Protein AF-A0AA37HEP4-F1 (afdb_monomer)

Nearest PDB structures (foldseek):
  6xi6-assembly1_A-3  TM=7.546E-01  e=1.676E+00  synthetic construct
  6z6o-assembly1_D  TM=2.654E-01  e=5.078E+00  Saccharomyces cerevisiae S288C

Organism: NCBI:txid2038277

Mean predicted aligned error: 17.42 Å

Radius of gyration: 43.44 Å; Cα contacts (8 Å, |Δi|>4): 33; chains: 1; bounding box: 109×39×124 Å

Structure (mmCIF, N/CA/C/O backbone):
data_AF-A0AA37HEP4-F1
#
_entry.id   AF-A0AA37HEP4-F1
#
loop_
_atom_site.group_PDB
_atom_site.id
_atom_site.type_symbol
_atom_site.label_atom_id
_atom_site.label_alt_id
_atom_site.label_comp_id
_atom_site.label_asym_id
_atom_site.label_entity_id
_atom_site.label_seq_id
_atom_site.pdbx_PDB_ins_code
_atom_site.Cartn_x
_atom_site.Cartn_y
_atom_site.Cartn_z
_atom_site.occupancy
_atom_site.B_iso_or_equiv
_atom_site.auth_seq_id
_atom_site.auth_comp_id
_atom_site.auth_asym_id
_atom_site.auth_atom_id
_atom_site.pdbx_PDB_model_num
ATOM 1 N N . MET A 1 1 ? 83.458 32.683 -66.193 1.00 41.38 1 MET A N 1
ATOM 2 C CA . MET A 1 1 ? 83.877 31.270 -66.078 1.00 41.38 1 MET A CA 1
ATOM 3 C C . MET A 1 1 ? 82.692 30.437 -66.571 1.00 41.38 1 MET A C 1
ATOM 5 O O . MET A 1 1 ? 81.759 30.233 -65.815 1.00 41.38 1 MET A O 1
ATOM 9 N N . HIS A 1 2 ? 82.474 30.328 -67.892 1.00 36.47 2 HIS A N 1
ATOM 10 C CA . HIS A 1 2 ? 82.923 29.208 -68.753 1.00 36.47 2 HIS A CA 1
ATOM 11 C C . HIS A 1 2 ? 82.811 27.873 -67.994 1.00 36.47 2 HIS A C 1
ATOM 13 O O . HIS A 1 2 ? 83.442 27.739 -66.955 1.00 36.47 2 HIS A O 1
ATOM 19 N N . ILE A 1 3 ? 82.016 26.884 -68.419 1.00 41.41 3 ILE A N 1
ATOM 20 C CA . ILE A 1 3 ? 82.110 26.230 -69.732 1.00 41.41 3 ILE A CA 1
ATOM 21 C C . ILE A 1 3 ? 80.777 25.539 -70.098 1.00 41.41 3 ILE A C 1
ATOM 23 O O . ILE A 1 3 ? 80.332 24.632 -69.401 1.00 41.41 3 ILE A O 1
ATOM 27 N N . LEU A 1 4 ? 80.179 25.941 -71.224 1.00 38.09 4 LEU A N 1
ATOM 28 C CA . LEU A 1 4 ? 79.370 25.069 -72.079 1.00 38.09 4 LEU A CA 1
ATOM 29 C C . LEU A 1 4 ? 80.304 24.566 -73.186 1.00 38.09 4 LEU A C 1
ATOM 31 O O . LEU A 1 4 ? 80.857 25.391 -73.908 1.00 38.09 4 LEU A O 1
ATOM 35 N N . GLN A 1 5 ? 80.438 23.252 -73.346 1.00 44.09 5 GLN A N 1
ATOM 36 C CA . GLN A 1 5 ? 80.763 22.570 -74.605 1.00 44.09 5 GLN A CA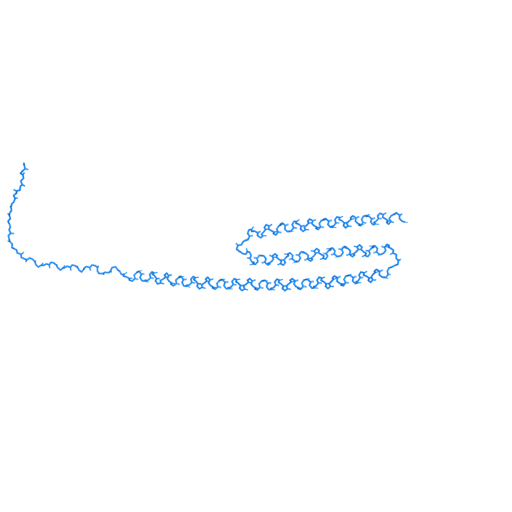 1
ATOM 37 C C . GLN A 1 5 ? 80.292 21.112 -74.482 1.00 44.09 5 GLN A C 1
ATOM 39 O O . GLN A 1 5 ? 80.389 20.550 -73.399 1.00 44.09 5 GLN A O 1
ATOM 44 N N . VAL A 1 6 ? 79.853 20.369 -75.496 1.00 40.84 6 VAL A N 1
ATOM 45 C CA . VAL A 1 6 ? 79.253 20.563 -76.829 1.00 40.84 6 VAL A CA 1
ATOM 46 C C . VAL A 1 6 ? 79.241 19.140 -77.421 1.00 40.84 6 VAL A C 1
ATOM 48 O O . VAL A 1 6 ? 80.248 18.450 -77.356 1.00 40.84 6 VAL A O 1
ATOM 51 N N . SER A 1 7 ? 78.112 18.748 -78.015 1.00 38.09 7 SER A N 1
ATOM 52 C CA . SER A 1 7 ? 77.987 17.888 -79.209 1.00 38.09 7 SER A CA 1
ATOM 53 C C . SER A 1 7 ? 78.507 16.435 -79.231 1.00 38.09 7 SER A C 1
ATOM 55 O O . SER A 1 7 ? 79.703 16.173 -79.235 1.00 38.09 7 SER A O 1
ATOM 57 N N . GLY A 1 8 ? 77.571 15.520 -79.530 1.00 37.44 8 GLY A N 1
ATOM 58 C CA . GLY A 1 8 ? 77.713 14.652 -80.707 1.00 37.44 8 GLY A CA 1
ATOM 59 C C . GLY A 1 8 ? 77.654 13.138 -80.479 1.00 37.44 8 GLY A C 1
ATOM 60 O O . GLY A 1 8 ? 78.659 12.546 -80.119 1.00 37.44 8 GLY A O 1
ATOM 61 N N . ALA A 1 9 ? 76.523 12.501 -80.818 1.00 41.34 9 ALA A N 1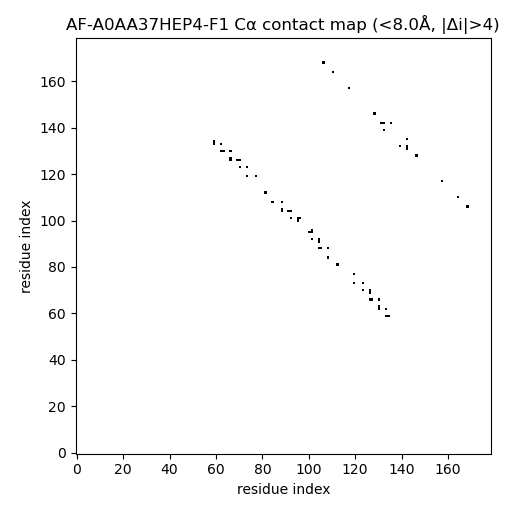
ATOM 62 C CA . ALA A 1 9 ? 76.478 11.290 -81.658 1.00 41.34 9 ALA A CA 1
ATOM 63 C C . ALA A 1 9 ? 75.025 10.859 -81.940 1.00 41.34 9 ALA A C 1
ATOM 65 O O . ALA A 1 9 ? 74.215 10.662 -81.038 1.00 41.34 9 ALA A O 1
ATOM 66 N N . ARG A 1 10 ? 74.710 10.718 -83.231 1.00 42.81 10 ARG A N 1
ATOM 67 C CA . ARG A 1 10 ? 73.485 10.128 -83.782 1.00 42.81 10 ARG A CA 1
ATOM 68 C C . ARG A 1 10 ? 73.565 8.596 -83.735 1.00 42.81 10 ARG A C 1
ATOM 70 O O . ARG A 1 10 ? 74.597 8.049 -84.096 1.00 42.81 10 ARG A O 1
ATOM 77 N N . GLY A 1 11 ? 72.423 7.954 -83.476 1.00 40.47 11 GLY A N 1
ATOM 78 C CA . GLY A 1 11 ? 71.997 6.732 -84.173 1.00 40.47 11 GLY A CA 1
ATOM 79 C C . GLY A 1 11 ? 72.322 5.379 -83.530 1.00 40.47 11 GLY A C 1
ATOM 80 O O . GLY A 1 11 ? 73.401 4.849 -83.736 1.00 40.47 11 GLY A O 1
ATOM 81 N N . ALA A 1 12 ? 71.326 4.777 -82.872 1.00 44.94 12 ALA A N 1
ATOM 82 C CA . ALA A 1 12 ? 70.926 3.371 -83.048 1.00 44.94 12 ALA A CA 1
ATOM 83 C C . ALA A 1 12 ? 69.672 3.114 -82.196 1.00 44.94 12 ALA A C 1
ATOM 85 O O . ALA A 1 12 ? 69.698 3.251 -80.975 1.00 44.94 12 ALA A O 1
ATOM 86 N N . GLY A 1 13 ? 68.551 2.794 -82.845 1.00 45.50 13 GLY A N 1
ATOM 87 C CA . GLY A 1 13 ? 67.300 2.467 -82.171 1.00 45.50 13 GLY A CA 1
ATOM 88 C C . GLY A 1 13 ? 67.424 1.174 -81.369 1.00 45.50 13 GLY A C 1
ATOM 89 O O . GLY A 1 13 ? 67.559 0.098 -81.944 1.00 45.50 13 GLY A O 1
ATOM 90 N N . ALA A 1 14 ? 67.334 1.280 -80.045 1.00 53.06 14 ALA A N 1
ATOM 91 C CA . ALA A 1 14 ? 66.962 0.155 -79.199 1.00 53.06 14 ALA A CA 1
ATOM 92 C C . ALA A 1 14 ? 65.424 0.086 -79.153 1.00 53.06 14 ALA A C 1
ATOM 94 O O . ALA A 1 14 ? 64.789 1.132 -78.973 1.00 53.06 14 ALA A O 1
ATOM 95 N N . PRO A 1 15 ? 64.797 -1.095 -79.318 1.00 54.81 15 PRO A N 1
ATOM 96 C CA . PRO A 1 15 ? 63.354 -1.209 -79.168 1.00 54.81 15 PRO A CA 1
ATOM 97 C C . PRO A 1 15 ? 62.945 -0.734 -77.762 1.00 54.81 15 PRO A C 1
ATOM 99 O O . PRO A 1 15 ? 63.667 -1.000 -76.792 1.00 54.81 15 PRO A O 1
ATOM 102 N N . PRO A 1 16 ? 61.815 -0.017 -77.623 1.00 56.19 16 PRO A N 1
ATOM 103 C CA . PRO A 1 16 ? 61.334 0.410 -76.318 1.00 56.19 16 PRO A CA 1
ATOM 104 C C . PRO A 1 16 ? 61.166 -0.824 -75.430 1.00 56.19 16 PRO A C 1
ATOM 106 O O . PRO A 1 16 ? 60.515 -1.793 -75.822 1.00 56.19 16 PRO A O 1
ATOM 109 N N . LYS A 1 17 ? 61.766 -0.794 -74.232 1.00 60.22 17 LYS A N 1
ATOM 110 C CA . LYS A 1 17 ? 61.533 -1.830 -73.219 1.00 60.22 17 LYS A CA 1
ATOM 111 C C . LYS A 1 17 ? 60.015 -1.983 -73.038 1.00 60.22 17 LYS A C 1
ATOM 113 O O . LYS A 1 17 ? 59.335 -0.950 -72.987 1.00 60.22 17 LYS A O 1
ATOM 118 N N . PRO A 1 18 ? 59.474 -3.214 -72.941 1.00 55.12 18 PRO A N 1
ATOM 119 C CA . PRO A 1 18 ? 58.063 -3.393 -72.648 1.00 55.12 18 PRO A CA 1
ATOM 120 C C . PRO A 1 18 ? 57.744 -2.573 -71.402 1.00 55.12 18 PRO A C 1
ATOM 122 O O . PRO A 1 18 ? 58.416 -2.720 -70.378 1.00 55.12 18 PRO A O 1
ATOM 125 N N . ARG A 1 19 ? 56.769 -1.660 -71.503 1.00 56.41 19 ARG A N 1
ATOM 126 C CA . ARG A 1 19 ? 56.221 -1.006 -70.315 1.00 56.41 19 ARG A CA 1
ATOM 127 C C . ARG A 1 19 ? 55.803 -2.141 -69.392 1.00 56.41 19 ARG A C 1
ATOM 129 O O . ARG A 1 19 ? 54.994 -2.975 -69.798 1.00 56.41 19 ARG A O 1
ATOM 136 N N . THR A 1 20 ? 56.365 -2.190 -68.189 1.00 59.69 20 THR A N 1
ATOM 137 C CA . THR A 1 20 ? 55.758 -2.987 -67.130 1.00 59.69 20 THR A CA 1
ATOM 138 C C . THR A 1 20 ? 54.279 -2.602 -67.094 1.00 59.69 20 THR A C 1
ATOM 140 O O . THR A 1 20 ? 53.975 -1.402 -67.180 1.00 59.69 20 THR A O 1
ATOM 143 N N . PRO A 1 21 ? 53.349 -3.573 -67.075 1.00 51.06 21 PRO A N 1
ATOM 144 C CA . PRO A 1 21 ? 51.945 -3.261 -66.911 1.00 51.06 21 PRO A CA 1
ATOM 145 C C . PRO A 1 21 ? 51.809 -2.312 -65.724 1.00 51.06 21 PRO A C 1
ATOM 147 O O . PRO A 1 21 ? 52.282 -2.596 -64.624 1.00 51.06 21 PRO A O 1
ATOM 150 N N . ARG A 1 22 ? 51.254 -1.130 -66.006 1.00 55.72 22 ARG A N 1
ATOM 151 C CA . ARG A 1 22 ? 50.745 -0.182 -65.016 1.00 55.72 22 ARG A CA 1
ATOM 152 C C . ARG A 1 22 ? 50.055 -1.017 -63.941 1.00 55.72 22 ARG A C 1
ATOM 154 O O . ARG A 1 22 ? 49.220 -1.826 -64.325 1.00 55.72 22 ARG A O 1
ATOM 161 N N . GLU A 1 23 ? 50.412 -0.864 -62.663 1.00 44.69 23 GLU A N 1
ATOM 162 C CA . GLU A 1 23 ? 49.676 -1.521 -61.576 1.00 44.69 23 GLU A CA 1
ATOM 163 C C . GLU A 1 23 ? 48.197 -1.130 -61.686 1.00 44.69 23 GLU A C 1
ATOM 165 O O . GLU A 1 23 ? 47.755 -0.047 -61.296 1.00 44.69 23 GLU A O 1
ATOM 170 N N . GLU A 1 24 ? 47.456 -2.014 -62.333 1.00 48.72 24 GLU A N 1
ATOM 171 C CA . GLU A 1 24 ? 46.038 -1.966 -62.556 1.00 48.72 24 GLU A CA 1
ATOM 172 C C . GLU A 1 24 ? 45.399 -2.457 -61.263 1.00 48.72 24 GLU A C 1
ATOM 174 O O . GLU A 1 24 ? 45.546 -3.608 -60.869 1.00 48.72 24 GLU A O 1
ATOM 179 N N . GLY A 1 25 ? 44.735 -1.534 -60.570 1.00 51.50 25 GLY A N 1
ATOM 180 C CA . GLY A 1 25 ? 43.819 -1.849 -59.485 1.00 51.50 25 GLY A CA 1
ATOM 181 C C . GLY A 1 25 ? 44.476 -2.359 -58.204 1.00 51.50 25 GLY A C 1
ATOM 182 O O . GLY A 1 25 ? 44.528 -3.558 -57.944 1.00 51.50 25 GLY A O 1
ATOM 183 N N . ARG A 1 26 ? 44.746 -1.445 -57.258 1.00 59.50 26 ARG A N 1
ATOM 184 C CA . ARG A 1 26 ? 44.529 -1.834 -55.853 1.00 59.50 26 ARG A CA 1
ATOM 185 C C . ARG A 1 26 ? 43.109 -2.410 -55.766 1.00 59.50 26 ARG A C 1
ATOM 187 O O . ARG A 1 26 ? 42.188 -1.755 -56.260 1.00 59.50 26 ARG A O 1
ATOM 194 N N . PRO A 1 27 ? 42.905 -3.598 -55.176 1.00 54.28 27 PRO A N 1
ATOM 195 C CA . PRO A 1 27 ? 41.650 -4.315 -55.320 1.00 54.28 27 PRO A CA 1
ATOM 196 C C . PRO A 1 27 ? 40.505 -3.480 -54.745 1.00 54.28 27 PRO A C 1
ATOM 198 O O . PRO A 1 27 ? 40.410 -3.283 -53.530 1.00 54.28 27 PRO A O 1
ATOM 201 N N . LEU A 1 28 ? 39.600 -3.027 -55.621 1.00 55.69 28 LEU A N 1
ATOM 202 C CA . LEU A 1 28 ? 38.313 -2.433 -55.237 1.00 55.69 28 LEU A CA 1
ATOM 203 C C . LEU A 1 28 ? 37.482 -3.401 -54.373 1.00 55.69 28 LEU A C 1
ATOM 205 O O . LEU A 1 28 ? 36.622 -2.958 -53.614 1.00 55.69 28 LEU A O 1
ATOM 209 N N . GLY A 1 29 ? 37.819 -4.698 -54.393 1.00 55.69 29 GLY A N 1
ATOM 210 C CA . GLY A 1 29 ? 37.267 -5.720 -53.508 1.00 55.69 29 GLY A CA 1
ATOM 211 C C . GLY A 1 29 ? 37.415 -5.403 -52.018 1.00 55.69 29 GLY A C 1
ATOM 212 O O . GLY A 1 29 ? 36.493 -5.681 -51.266 1.00 55.69 29 GLY A O 1
ATOM 213 N N . ARG A 1 30 ? 38.490 -4.731 -51.576 1.00 57.28 30 ARG A N 1
ATOM 214 C CA . ARG A 1 30 ? 38.682 -4.428 -50.142 1.00 57.28 30 ARG A CA 1
ATOM 215 C C . ARG A 1 30 ? 37.772 -3.298 -49.632 1.00 57.28 30 ARG A C 1
ATOM 217 O O . ARG A 1 30 ? 37.422 -3.271 -48.458 1.00 57.28 30 ARG A O 1
ATOM 224 N N . ARG A 1 31 ? 37.381 -2.362 -50.508 1.00 55.28 31 ARG A N 1
ATOM 225 C CA . ARG A 1 31 ? 36.439 -1.272 -50.183 1.00 55.28 31 ARG A CA 1
ATOM 226 C C . ARG A 1 31 ? 34.981 -1.728 -50.267 1.00 55.28 31 ARG A C 1
ATOM 228 O O . ARG A 1 31 ? 34.174 -1.307 -49.444 1.00 55.28 31 ARG A O 1
ATOM 235 N N . TYR A 1 32 ? 34.658 -2.608 -51.217 1.00 52.50 32 TYR A N 1
ATOM 236 C CA . TYR A 1 32 ? 33.315 -3.182 -51.343 1.00 52.50 32 TYR A CA 1
ATOM 237 C C . TYR A 1 32 ? 32.961 -4.110 -50.174 1.00 52.50 32 TYR A C 1
ATOM 239 O O . TYR A 1 32 ? 31.844 -4.041 -49.666 1.00 52.50 32 TYR A O 1
ATOM 247 N N . THR A 1 33 ? 33.907 -4.933 -49.706 1.00 56.28 33 THR A N 1
ATOM 248 C CA . THR A 1 33 ? 33.679 -5.819 -48.554 1.00 56.28 33 THR A CA 1
ATOM 249 C C . THR A 1 33 ? 33.561 -5.050 -47.240 1.00 56.28 33 THR A C 1
ATOM 251 O O . THR A 1 33 ? 32.697 -5.392 -46.443 1.00 56.28 33 THR A O 1
ATOM 254 N N . MET A 1 34 ? 34.340 -3.978 -47.034 1.00 57.75 34 MET A N 1
ATOM 255 C CA . MET A 1 34 ? 34.200 -3.114 -45.850 1.00 57.75 34 MET A CA 1
ATOM 256 C C . MET A 1 34 ? 32.831 -2.425 -45.790 1.00 57.75 34 MET A C 1
ATOM 258 O O . MET A 1 34 ? 32.193 -2.437 -44.743 1.00 57.75 34 MET A O 1
ATOM 262 N N . ASN A 1 35 ? 32.349 -1.845 -46.899 1.00 58.66 35 ASN A N 1
ATOM 263 C CA . ASN A 1 35 ? 31.030 -1.202 -46.908 1.00 58.66 35 ASN A CA 1
ATOM 264 C C . ASN A 1 35 ? 29.888 -2.219 -46.746 1.00 58.66 35 ASN A C 1
ATOM 266 O O . ASN A 1 35 ? 28.942 -1.929 -46.023 1.00 58.66 35 ASN A O 1
ATOM 270 N N . GLN A 1 36 ? 29.979 -3.416 -47.340 1.00 60.03 36 GLN A N 1
ATOM 271 C CA . GLN A 1 36 ? 28.981 -4.472 -47.115 1.00 60.03 36 GLN A CA 1
ATOM 272 C C . GLN A 1 36 ? 28.984 -4.999 -45.675 1.00 60.03 36 GLN A C 1
ATOM 274 O O . GLN A 1 36 ? 27.914 -5.145 -45.094 1.00 60.03 36 GLN A O 1
ATOM 279 N N . GLN A 1 37 ? 30.158 -5.223 -45.076 1.00 63.47 37 GLN A N 1
ATOM 280 C CA . GLN A 1 37 ? 30.278 -5.626 -43.669 1.00 63.47 37 GLN A CA 1
ATOM 281 C C . GLN A 1 37 ? 29.756 -4.550 -42.712 1.00 63.47 37 GLN A C 1
ATOM 283 O O . GLN A 1 37 ? 29.126 -4.873 -41.709 1.00 63.47 37 GLN A O 1
ATOM 288 N N . ASN A 1 38 ? 29.980 -3.271 -43.022 1.00 66.00 38 ASN A N 1
ATOM 289 C CA . ASN A 1 38 ? 29.442 -2.166 -42.231 1.00 66.00 38 ASN A CA 1
ATOM 290 C C . ASN A 1 38 ? 27.916 -2.054 -42.367 1.00 66.00 38 ASN A C 1
ATOM 292 O O . ASN A 1 38 ? 27.248 -1.685 -41.406 1.00 66.00 38 ASN A O 1
ATOM 296 N N . ILE A 1 39 ? 27.344 -2.361 -43.535 1.00 74.56 39 ILE A N 1
ATOM 297 C CA . ILE A 1 39 ? 25.887 -2.365 -43.742 1.00 74.56 39 ILE A CA 1
ATOM 298 C C . ILE A 1 39 ? 25.241 -3.563 -43.037 1.00 74.56 39 ILE A C 1
ATOM 300 O O . ILE A 1 39 ? 24.219 -3.384 -42.382 1.00 74.56 39 ILE A O 1
ATOM 304 N N . SER A 1 40 ? 25.833 -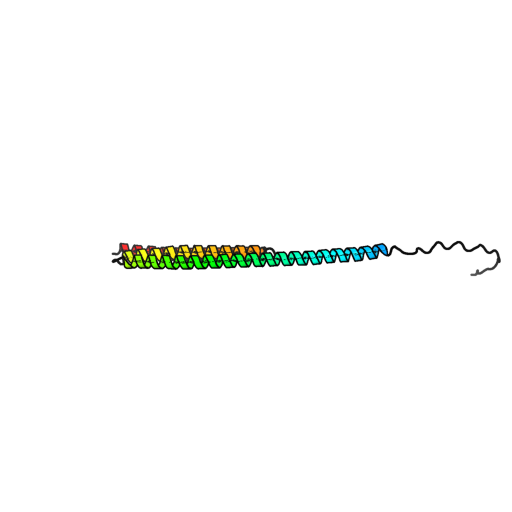4.761 -43.106 1.00 73.75 40 SER A N 1
ATOM 305 C CA . SER A 1 40 ? 25.302 -5.943 -42.415 1.00 73.75 40 SER A CA 1
ATOM 306 C C . SER A 1 40 ? 25.369 -5.792 -40.895 1.00 73.75 40 SER A C 1
ATOM 308 O O . SER A 1 40 ? 24.377 -6.049 -40.224 1.00 73.75 40 SER A O 1
ATOM 310 N N . GLN A 1 41 ? 26.479 -5.281 -40.352 1.00 76.62 41 GLN A N 1
ATOM 311 C CA . GLN A 1 41 ? 26.598 -4.998 -38.917 1.00 76.62 41 GLN A CA 1
ATOM 312 C C . GLN A 1 41 ? 25.615 -3.917 -38.456 1.00 76.62 41 GLN A C 1
ATOM 314 O O . GLN A 1 41 ? 25.027 -4.043 -37.386 1.00 76.62 41 GLN A O 1
ATOM 319 N N . GLN A 1 42 ? 25.390 -2.872 -39.259 1.00 73.62 42 GLN A N 1
ATOM 320 C CA . GLN A 1 42 ? 24.382 -1.858 -38.941 1.00 73.62 42 GLN A CA 1
ATOM 321 C C . GLN A 1 42 ? 22.954 -2.407 -39.030 1.00 73.62 42 GLN A C 1
ATOM 323 O O . GLN A 1 42 ? 22.121 -2.047 -38.203 1.00 73.62 42 GLN A O 1
ATOM 328 N N . ALA A 1 43 ? 22.663 -3.298 -39.981 1.00 78.19 43 ALA A N 1
ATOM 329 C CA . ALA A 1 43 ? 21.365 -3.959 -40.090 1.00 78.19 43 ALA A CA 1
ATOM 330 C C . ALA A 1 43 ? 21.108 -4.921 -38.918 1.00 78.19 43 ALA A C 1
ATOM 332 O O . ALA A 1 43 ? 20.016 -4.914 -38.352 1.00 78.19 43 ALA A O 1
ATOM 333 N N . GLU A 1 44 ? 22.114 -5.696 -38.507 1.00 77.25 44 GLU A N 1
ATOM 334 C CA . GLU A 1 44 ? 22.054 -6.550 -37.317 1.00 77.25 44 GLU A CA 1
ATOM 335 C C . GLU A 1 44 ? 21.904 -5.720 -36.041 1.00 77.25 44 GLU A C 1
ATOM 337 O O . GLU A 1 44 ? 21.054 -6.032 -35.212 1.00 77.25 44 GLU A O 1
ATOM 342 N N . ALA A 1 45 ? 22.658 -4.626 -35.897 1.00 70.50 45 ALA A N 1
ATOM 343 C CA . ALA A 1 45 ? 22.531 -3.712 -34.766 1.00 70.50 45 ALA A CA 1
ATOM 344 C C . ALA A 1 45 ? 21.145 -3.051 -34.716 1.00 70.50 45 ALA A C 1
ATOM 346 O O . ALA A 1 45 ? 20.542 -2.998 -33.648 1.00 70.50 45 ALA A O 1
ATOM 347 N N . ALA A 1 46 ? 20.603 -2.610 -35.855 1.00 70.69 46 ALA A N 1
ATOM 348 C CA . ALA A 1 46 ? 19.263 -2.031 -35.943 1.00 70.69 46 ALA A CA 1
ATOM 349 C C . ALA A 1 46 ? 18.164 -3.061 -35.635 1.00 70.69 46 ALA A C 1
ATOM 351 O O . ALA A 1 46 ? 17.230 -2.760 -34.892 1.00 70.69 46 ALA A O 1
ATOM 352 N N . GLN A 1 47 ? 18.282 -4.291 -36.147 1.00 73.19 47 GLN A N 1
ATOM 353 C CA . GLN A 1 47 ? 17.356 -5.373 -35.807 1.00 73.19 47 GLN A CA 1
ATOM 354 C C . GLN A 1 47 ? 17.431 -5.747 -34.330 1.00 73.19 47 GLN A C 1
ATOM 356 O O . GLN A 1 47 ? 16.395 -5.953 -33.702 1.00 73.19 47 GLN A O 1
ATOM 361 N N . LYS A 1 48 ? 18.640 -5.846 -33.774 1.00 71.75 48 LYS A N 1
ATOM 362 C CA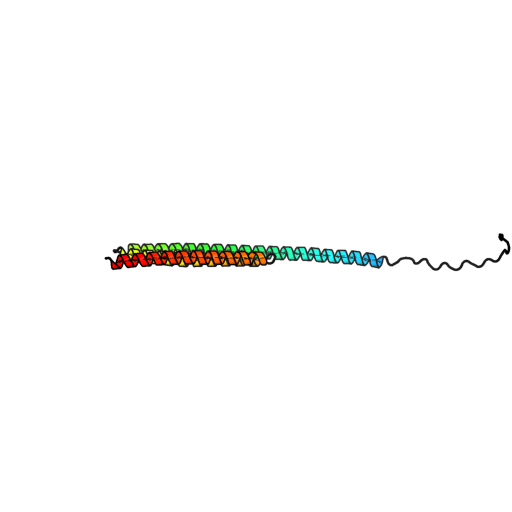 . LYS A 1 48 ? 18.851 -6.197 -32.372 1.00 71.75 48 LYS A CA 1
ATOM 363 C C . LYS A 1 48 ? 18.311 -5.104 -31.455 1.00 71.75 48 LYS A C 1
ATOM 365 O O . LYS A 1 48 ? 17.544 -5.410 -30.559 1.00 71.75 48 LYS A O 1
ATOM 370 N N . PHE A 1 49 ? 18.577 -3.837 -31.766 1.00 69.44 49 PHE A N 1
ATOM 371 C CA . PHE A 1 49 ? 18.009 -2.694 -31.052 1.00 69.44 49 PHE A CA 1
ATOM 372 C C . PHE A 1 49 ? 16.474 -2.659 -31.130 1.00 69.44 49 PHE A C 1
ATOM 374 O O . PHE A 1 49 ? 15.807 -2.415 -30.127 1.00 69.44 49 PHE A O 1
ATOM 381 N N . GLY A 1 50 ? 15.898 -2.956 -32.300 1.00 73.94 50 GLY A N 1
ATOM 382 C CA . GLY A 1 50 ? 14.448 -3.054 -32.472 1.00 73.94 50 GLY A CA 1
ATOM 383 C C . GLY A 1 50 ? 13.817 -4.195 -31.667 1.00 73.94 50 GLY A C 1
ATOM 384 O O . GLY A 1 50 ? 12.774 -4.001 -31.046 1.00 73.94 50 GLY A O 1
ATOM 385 N N . LYS A 1 51 ? 14.457 -5.372 -31.635 1.00 75.50 51 LYS A N 1
ATOM 386 C CA . LYS A 1 51 ? 14.005 -6.519 -30.831 1.00 75.50 51 LYS A CA 1
ATOM 387 C C . LYS A 1 51 ? 14.151 -6.261 -29.336 1.00 75.50 51 LYS A C 1
ATOM 389 O O . LYS A 1 51 ? 13.176 -6.415 -28.611 1.00 75.50 51 LYS A O 1
ATOM 394 N N . ASP A 1 52 ? 15.316 -5.798 -28.897 1.00 76.00 52 ASP A N 1
ATOM 395 C CA . ASP A 1 52 ? 15.598 -5.505 -27.490 1.00 76.00 52 ASP A CA 1
ATOM 396 C C . ASP A 1 52 ? 14.653 -4.410 -26.956 1.00 76.00 52 ASP A C 1
ATOM 398 O O . ASP A 1 52 ? 14.168 -4.498 -25.828 1.00 76.00 52 ASP A O 1
ATOM 402 N N . GLY A 1 53 ? 14.322 -3.406 -27.780 1.00 73.56 53 GLY A N 1
ATOM 403 C CA . GLY A 1 53 ? 13.339 -2.371 -27.449 1.00 73.56 53 GLY A CA 1
ATOM 404 C C . GLY A 1 53 ? 11.906 -2.903 -27.332 1.00 73.56 53 GLY A C 1
ATOM 405 O O . GLY A 1 53 ? 11.193 -2.547 -26.392 1.00 73.56 53 GLY A O 1
ATOM 406 N N . MET A 1 54 ? 11.491 -3.787 -28.245 1.00 76.19 54 MET A N 1
ATOM 407 C CA . MET A 1 54 ? 10.181 -4.445 -28.186 1.00 76.19 54 MET A CA 1
ATOM 408 C C . MET A 1 54 ? 10.067 -5.351 -26.951 1.00 76.19 54 MET A C 1
ATOM 410 O O . MET A 1 54 ? 9.078 -5.281 -26.224 1.00 76.19 54 MET A O 1
ATOM 414 N N . ASP A 1 55 ? 11.098 -6.147 -26.666 1.00 77.69 55 ASP A N 1
ATOM 415 C CA . ASP A 1 55 ? 11.152 -7.018 -25.490 1.00 77.69 55 ASP A CA 1
ATOM 416 C C . ASP A 1 55 ? 11.132 -6.207 -24.187 1.00 77.69 55 ASP A C 1
ATOM 418 O O . ASP A 1 55 ? 10.440 -6.575 -23.233 1.00 77.69 55 ASP A O 1
ATOM 422 N N . ALA A 1 56 ? 11.839 -5.073 -24.139 1.00 75.38 56 ALA A N 1
ATOM 423 C CA . ALA A 1 56 ? 11.794 -4.154 -23.006 1.00 75.38 56 ALA A CA 1
ATOM 424 C C . ALA A 1 56 ? 10.384 -3.579 -22.796 1.00 75.38 56 ALA A C 1
ATOM 426 O O . ALA A 1 56 ? 9.883 -3.592 -21.671 1.00 75.38 56 ALA A O 1
ATOM 427 N N . MET A 1 57 ? 9.711 -3.148 -23.867 1.00 73.00 57 MET A N 1
ATOM 428 C CA . MET A 1 57 ? 8.343 -2.625 -23.805 1.00 73.00 57 MET A CA 1
ATOM 429 C C . MET A 1 57 ? 7.340 -3.687 -23.337 1.00 73.00 57 MET A C 1
ATOM 431 O O . MET A 1 57 ? 6.534 -3.418 -22.445 1.00 73.00 57 MET A O 1
ATOM 435 N N . LEU A 1 58 ? 7.405 -4.900 -23.893 1.00 81.19 58 LEU A N 1
ATOM 436 C CA . LEU A 1 58 ? 6.537 -6.014 -23.503 1.00 81.19 58 LEU A CA 1
ATOM 437 C C . LEU A 1 58 ? 6.734 -6.393 -22.033 1.00 81.19 58 LEU A C 1
ATOM 439 O O . LEU A 1 58 ? 5.758 -6.638 -21.322 1.00 81.19 58 LEU A O 1
ATOM 443 N N . ARG A 1 59 ? 7.983 -6.381 -21.551 1.00 78.88 59 ARG A N 1
ATOM 444 C CA . ARG A 1 59 ? 8.294 -6.574 -20.130 1.00 78.88 59 ARG A CA 1
ATOM 445 C C . ARG A 1 59 ? 7.677 -5.471 -19.278 1.00 78.88 59 ARG A C 1
ATOM 447 O O . ARG A 1 59 ? 6.921 -5.796 -18.372 1.00 78.88 59 ARG A O 1
ATOM 454 N N . SER A 1 60 ? 7.922 -4.197 -19.592 1.00 71.62 60 SER A N 1
ATOM 455 C CA . SER A 1 60 ? 7.358 -3.064 -18.843 1.00 71.62 60 SER A CA 1
ATOM 456 C C . SER A 1 60 ? 5.829 -3.088 -18.795 1.00 71.62 60 SER A C 1
ATOM 458 O O . SER A 1 60 ? 5.248 -2.837 -17.740 1.00 71.62 60 SER A O 1
ATOM 460 N N . PHE A 1 61 ? 5.174 -3.432 -19.906 1.00 74.94 61 PHE A N 1
ATOM 461 C CA . PHE A 1 61 ? 3.722 -3.585 -19.959 1.00 74.94 61 PHE A CA 1
ATOM 462 C C . PHE A 1 61 ? 3.237 -4.743 -19.079 1.00 74.94 61 PHE A C 1
ATOM 464 O O . PHE A 1 61 ? 2.303 -4.576 -18.295 1.00 74.94 61 PHE A O 1
ATOM 471 N N . GLY A 1 62 ? 3.899 -5.902 -19.157 1.00 79.81 62 GLY A N 1
ATOM 472 C CA . GLY A 1 62 ? 3.587 -7.057 -18.318 1.00 79.81 62 GLY A CA 1
ATOM 473 C C . GLY A 1 62 ? 3.744 -6.765 -16.823 1.00 79.81 62 GLY A C 1
ATOM 474 O O . GLY A 1 62 ? 2.883 -7.144 -16.031 1.00 79.81 62 GLY A O 1
ATOM 475 N N . THR A 1 63 ? 4.803 -6.055 -16.432 1.00 78.75 63 THR A N 1
ATOM 476 C CA . THR A 1 63 ? 5.036 -5.621 -15.048 1.00 78.75 63 THR A CA 1
ATOM 477 C C . THR A 1 63 ? 3.953 -4.664 -14.569 1.00 78.75 63 THR A C 1
ATOM 479 O O . THR A 1 63 ? 3.378 -4.876 -13.502 1.00 78.75 63 THR A O 1
ATOM 482 N N . LEU A 1 64 ? 3.646 -3.631 -15.359 1.00 76.25 64 LEU A N 1
ATOM 483 C CA . LEU A 1 64 ? 2.626 -2.647 -15.010 1.00 76.25 64 LEU A CA 1
ATOM 484 C C . LEU A 1 64 ? 1.256 -3.313 -14.850 1.00 76.25 64 LEU A C 1
ATOM 486 O O . LEU A 1 64 ? 0.583 -3.087 -13.850 1.00 76.25 64 LEU A O 1
ATOM 490 N N . SER A 1 65 ? 0.880 -4.187 -15.787 1.00 76.38 65 SER A N 1
ATOM 491 C CA . SER A 1 65 ? -0.386 -4.921 -15.740 1.00 76.38 65 SER A CA 1
ATOM 492 C C . SER A 1 65 ? -0.515 -5.762 -14.463 1.00 76.38 65 SER A C 1
ATOM 494 O O . SER A 1 65 ? -1.525 -5.665 -13.764 1.00 76.38 65 SER A O 1
ATOM 496 N N . LYS A 1 66 ? 0.534 -6.509 -14.093 1.00 83.69 66 LYS A N 1
ATOM 497 C CA . LYS A 1 66 ? 0.563 -7.298 -12.850 1.00 83.69 66 LYS A CA 1
ATOM 498 C C . LYS A 1 66 ? 0.494 -6.425 -11.599 1.00 83.69 66 LYS A C 1
ATOM 500 O O . LYS A 1 66 ? -0.243 -6.756 -10.674 1.00 83.69 66 LYS A O 1
ATOM 505 N N . ALA A 1 67 ? 1.228 -5.312 -11.567 1.00 79.62 67 ALA A N 1
ATOM 506 C CA . ALA A 1 67 ? 1.193 -4.377 -10.445 1.00 79.62 67 ALA A CA 1
ATOM 507 C C . ALA A 1 67 ? -0.210 -3.779 -10.265 1.00 79.62 67 ALA A C 1
ATOM 509 O O . ALA A 1 67 ? -0.720 -3.740 -9.149 1.00 79.62 67 ALA A O 1
ATOM 510 N N . SER A 1 68 ? -0.878 -3.391 -11.356 1.00 73.56 68 SER A N 1
ATOM 511 C CA . SER A 1 68 ? -2.259 -2.901 -11.315 1.00 73.56 68 SER A CA 1
ATOM 512 C C . SER A 1 68 ? -3.241 -3.958 -10.805 1.00 73.56 68 SER A C 1
ATOM 514 O O . SER A 1 68 ? -4.104 -3.636 -9.993 1.00 73.56 68 SER A O 1
ATOM 516 N N . GLN A 1 69 ? -3.097 -5.219 -11.227 1.00 84.00 69 GLN A N 1
ATOM 517 C CA . GLN A 1 69 ? -3.917 -6.321 -10.712 1.00 84.00 69 GLN A CA 1
ATOM 518 C C . GLN A 1 69 ? -3.693 -6.540 -9.212 1.00 84.00 69 GLN A C 1
ATOM 520 O O . GLN A 1 69 ? -4.661 -6.650 -8.465 1.00 84.00 69 GLN A O 1
ATOM 525 N N . ALA A 1 70 ? -2.437 -6.555 -8.762 1.00 87.12 70 ALA A N 1
ATOM 526 C CA . ALA A 1 70 ? -2.104 -6.727 -7.352 1.00 87.12 70 ALA A CA 1
ATOM 527 C C . ALA A 1 70 ? -2.651 -5.581 -6.485 1.00 87.12 70 ALA A C 1
ATOM 529 O O . ALA A 1 70 ? -3.246 -5.841 -5.445 1.00 87.12 70 ALA A O 1
ATOM 530 N N . ILE A 1 71 ? -2.529 -4.329 -6.943 1.00 80.00 71 ILE A N 1
ATOM 531 C CA . ILE A 1 71 ? -3.110 -3.160 -6.267 1.00 80.00 71 ILE A CA 1
ATOM 532 C C . ILE A 1 71 ? -4.635 -3.280 -6.180 1.00 80.00 71 ILE A C 1
ATOM 534 O O . ILE A 1 71 ? -5.210 -3.015 -5.127 1.00 80.00 71 ILE A O 1
ATOM 538 N N . ALA A 1 72 ? -5.301 -3.682 -7.266 1.00 75.88 72 ALA A N 1
ATOM 539 C CA . ALA A 1 72 ? -6.754 -3.824 -7.285 1.00 75.88 72 ALA A CA 1
ATOM 540 C C . ALA A 1 72 ? -7.244 -4.908 -6.311 1.00 75.88 72 ALA A C 1
ATOM 542 O O . ALA A 1 72 ? -8.226 -4.691 -5.598 1.00 75.88 72 ALA A O 1
ATOM 543 N N . VAL A 1 73 ? -6.549 -6.050 -6.254 1.00 88.56 73 VAL A N 1
ATOM 544 C CA . VAL A 1 73 ? -6.829 -7.120 -5.286 1.00 88.56 73 VAL A CA 1
ATOM 545 C C . VAL A 1 73 ? -6.630 -6.608 -3.863 1.00 88.56 73 VAL A C 1
ATOM 547 O O . VAL A 1 73 ? -7.548 -6.712 -3.056 1.00 88.56 73 VAL A O 1
ATOM 550 N N . GLU A 1 74 ? -5.493 -5.973 -3.577 1.00 87.00 74 GLU A N 1
ATOM 551 C CA . GLU A 1 74 ? -5.178 -5.484 -2.233 1.00 87.00 74 GLU A CA 1
ATOM 552 C C . GLU A 1 74 ? -6.168 -4.420 -1.748 1.00 87.00 74 GLU A C 1
ATOM 554 O O . GLU A 1 74 ? -6.619 -4.448 -0.606 1.00 87.00 74 GLU A O 1
ATOM 559 N N . ALA A 1 75 ? -6.546 -3.481 -2.619 1.00 75.75 75 ALA A N 1
ATOM 560 C CA . ALA A 1 75 ? -7.537 -2.461 -2.296 1.00 75.75 75 ALA A CA 1
ATOM 561 C C . ALA A 1 75 ? -8.920 -3.075 -2.026 1.00 75.75 75 ALA A C 1
ATOM 563 O O . ALA A 1 75 ? -9.615 -2.657 -1.099 1.00 75.75 75 ALA A O 1
ATOM 564 N N . THR A 1 76 ? -9.309 -4.082 -2.813 1.00 82.12 76 THR A N 1
ATOM 565 C CA . THR A 1 76 ? -10.588 -4.784 -2.642 1.00 82.12 76 THR A CA 1
ATOM 566 C C . THR A 1 76 ? -10.617 -5.580 -1.339 1.00 82.12 76 THR A C 1
ATOM 568 O O . THR A 1 76 ? -11.606 -5.519 -0.608 1.00 82.12 76 THR A O 1
ATOM 571 N N . ASP A 1 77 ? -9.543 -6.299 -1.020 1.00 88.75 77 ASP A N 1
ATOM 572 C CA . ASP A 1 77 ? -9.443 -7.077 0.215 1.00 88.75 77 ASP A CA 1
ATOM 573 C C . ASP A 1 77 ? -9.408 -6.168 1.446 1.00 88.75 77 ASP A C 1
ATOM 575 O O . ASP A 1 77 ? -10.147 -6.411 2.403 1.00 88.75 77 ASP A O 1
ATOM 579 N N . PHE A 1 78 ? -8.661 -5.061 1.400 1.00 84.31 78 PHE A N 1
ATOM 580 C CA . PHE A 1 78 ? -8.677 -4.063 2.468 1.00 84.31 78 PHE A CA 1
ATOM 581 C C . PHE A 1 78 ? -10.079 -3.487 2.696 1.00 84.31 78 PHE A C 1
ATOM 583 O O . PHE A 1 78 ? -10.507 -3.348 3.845 1.00 84.31 78 PHE A O 1
ATOM 590 N N . ALA A 1 79 ? -10.818 -3.176 1.625 1.00 80.75 79 ALA A N 1
ATOM 591 C CA . ALA A 1 79 ? -12.186 -2.672 1.723 1.00 80.75 79 ALA A CA 1
ATOM 592 C C . ALA A 1 79 ? -13.131 -3.696 2.372 1.00 80.75 79 ALA A C 1
ATOM 594 O O . ALA A 1 79 ? -13.849 -3.344 3.310 1.00 80.75 79 ALA A O 1
ATOM 595 N N . LYS A 1 80 ? -13.087 -4.964 1.937 1.00 89.06 80 LYS A N 1
ATOM 596 C CA . LYS A 1 80 ? -13.887 -6.054 2.527 1.00 89.06 80 LYS A CA 1
ATOM 597 C C . LYS A 1 80 ? -13.605 -6.217 4.013 1.00 89.06 80 LYS A C 1
ATOM 599 O O . LYS A 1 80 ? -14.518 -6.133 4.827 1.00 89.06 80 LYS A O 1
ATOM 604 N N . GLN A 1 81 ? -12.334 -6.352 4.375 1.00 89.19 81 GLN A N 1
ATOM 605 C CA . GLN A 1 81 ? -11.940 -6.509 5.769 1.00 89.19 81 GLN A CA 1
ATOM 606 C C . GLN A 1 81 ? -12.320 -5.279 6.610 1.00 89.19 81 GLN A C 1
ATOM 608 O O . GLN A 1 81 ? -12.598 -5.387 7.802 1.00 89.19 81 GLN A O 1
ATOM 613 N N . SER A 1 82 ? -12.286 -4.069 6.036 1.00 83.12 82 SER A N 1
ATOM 614 C CA . SER A 1 82 ? -12.660 -2.839 6.754 1.00 83.12 82 SER A CA 1
ATOM 615 C C . SER A 1 82 ? -14.151 -2.819 7.052 1.00 83.12 82 SER A C 1
ATOM 617 O O . SER A 1 82 ? -14.543 -2.478 8.165 1.00 83.12 82 SER A O 1
ATOM 619 N N . PHE A 1 83 ? -14.962 -3.264 6.092 1.00 85.31 83 PHE A N 1
ATOM 620 C CA . PHE A 1 83 ? -16.391 -3.448 6.287 1.00 85.31 83 PHE A CA 1
ATOM 621 C C . PHE A 1 83 ? -16.680 -4.489 7.376 1.00 85.31 83 PHE A C 1
ATOM 623 O O . PHE A 1 83 ? -17.351 -4.160 8.348 1.00 85.31 83 PHE A O 1
ATOM 630 N N . GLU A 1 84 ? -16.102 -5.690 7.273 1.00 90.44 84 GLU A N 1
ATOM 631 C CA . GLU A 1 84 ? -16.281 -6.779 8.250 1.00 90.44 84 GLU A CA 1
ATOM 632 C C . GLU A 1 84 ? -15.871 -6.366 9.672 1.00 90.44 84 GLU A C 1
ATOM 634 O O . GLU A 1 84 ? -16.551 -6.672 10.652 1.00 90.44 84 GLU A O 1
ATOM 639 N N . HIS A 1 85 ? -14.766 -5.632 9.801 1.00 89.19 85 HIS A N 1
ATOM 640 C CA . HIS A 1 85 ? -14.297 -5.147 11.095 1.00 89.19 85 HIS A CA 1
ATOM 641 C C . HIS A 1 85 ? -15.207 -4.062 11.678 1.00 89.19 85 HIS A C 1
ATOM 643 O O . HIS A 1 85 ? -15.486 -4.072 12.880 1.00 89.19 85 HIS A O 1
ATOM 649 N N . GLY A 1 86 ? -15.705 -3.154 10.835 1.00 85.50 86 GLY A N 1
ATOM 650 C CA . GLY A 1 86 ? -16.673 -2.136 11.232 1.00 85.50 86 GLY A CA 1
ATOM 651 C C . GLY A 1 86 ? -17.982 -2.761 11.709 1.00 85.50 86 GLY A C 1
ATOM 652 O O . GLY A 1 86 ? -18.454 -2.435 12.797 1.00 85.50 86 GLY A O 1
ATOM 653 N N . THR A 1 87 ? -18.532 -3.715 10.953 1.00 91.12 87 THR A N 1
ATOM 654 C CA . THR A 1 87 ? -19.764 -4.420 11.334 1.00 91.12 87 THR A CA 1
ATOM 655 C C . THR A 1 87 ? -19.582 -5.210 12.625 1.00 91.12 87 THR A C 1
ATOM 657 O O . THR A 1 87 ? -20.396 -5.066 13.532 1.00 91.12 87 THR A O 1
ATOM 660 N N . ALA A 1 88 ? -18.477 -5.947 12.776 1.00 93.44 88 ALA A N 1
ATOM 661 C CA . ALA A 1 88 ? -18.191 -6.689 14.005 1.00 93.44 88 ALA A CA 1
ATOM 662 C C . ALA A 1 88 ? -18.051 -5.765 15.228 1.00 93.44 88 ALA A C 1
ATOM 664 O O . ALA A 1 88 ? -18.450 -6.116 16.337 1.00 93.44 88 ALA A O 1
ATOM 665 N N . THR A 1 89 ? -17.491 -4.568 15.045 1.00 92.00 89 THR A N 1
ATOM 666 C CA . THR A 1 89 ? -17.374 -3.568 16.117 1.00 92.00 89 THR A CA 1
ATOM 667 C C . THR A 1 89 ? -18.736 -3.003 16.502 1.00 92.00 89 THR A C 1
ATOM 669 O O . THR A 1 89 ? -19.033 -2.886 17.690 1.00 92.00 89 THR A O 1
ATOM 672 N N . LEU A 1 90 ? -19.588 -2.703 15.519 1.00 90.12 90 LEU A N 1
ATOM 673 C CA . LEU A 1 90 ? -20.955 -2.242 15.766 1.00 90.12 90 LEU A CA 1
ATOM 674 C C . LEU A 1 90 ? -21.791 -3.294 16.500 1.00 90.12 90 LEU A C 1
ATOM 676 O O . LEU A 1 90 ? -22.491 -2.950 17.448 1.00 90.12 90 LEU A O 1
ATOM 680 N N . GLU A 1 91 ? -21.686 -4.568 16.119 1.00 92.75 91 GLU A N 1
ATOM 681 C CA . GLU A 1 91 ? -22.360 -5.673 16.811 1.00 92.75 91 GLU A CA 1
ATOM 682 C C . GLU A 1 91 ? -21.920 -5.776 18.275 1.00 92.75 91 GLU A C 1
ATOM 684 O O . GLU A 1 91 ? -22.757 -5.885 19.174 1.00 92.75 91 GLU A O 1
ATOM 689 N N . LYS A 1 92 ? -20.611 -5.669 18.536 1.00 91.44 92 LYS A N 1
ATOM 690 C CA . LYS A 1 92 ? -20.072 -5.651 19.903 1.00 91.44 92 LYS A CA 1
ATOM 691 C C . LYS A 1 92 ? -20.585 -4.448 20.697 1.00 91.44 92 LYS A C 1
ATOM 693 O O . LYS A 1 92 ? -21.006 -4.621 21.837 1.00 91.44 92 LYS A O 1
ATOM 698 N N . LEU A 1 93 ? -20.590 -3.252 20.103 1.00 89.12 93 LEU A N 1
ATOM 699 C CA . LEU A 1 93 ? -21.093 -2.033 20.747 1.00 89.12 93 LEU A CA 1
ATOM 700 C C . LEU A 1 93 ? -22.592 -2.114 21.058 1.00 89.12 93 LEU A C 1
ATOM 702 O O . LEU A 1 93 ? -23.017 -1.686 22.126 1.00 89.12 93 LEU A O 1
ATOM 706 N N . ALA A 1 94 ? -23.392 -2.699 20.167 1.00 90.75 94 ALA A N 1
ATOM 707 C CA . ALA A 1 94 ? -24.823 -2.893 20.393 1.00 90.75 94 ALA A CA 1
ATOM 708 C C . ALA A 1 94 ? -25.121 -3.880 21.539 1.00 90.75 94 ALA A C 1
ATOM 710 O O . ALA A 1 94 ? -26.184 -3.810 22.156 1.00 90.75 94 ALA A O 1
ATOM 711 N N . GLY A 1 95 ? -24.192 -4.797 21.831 1.00 90.56 95 GLY A N 1
ATOM 712 C CA . GLY A 1 95 ? -24.327 -5.798 22.890 1.00 90.56 95 GLY A CA 1
ATOM 713 C C . GLY A 1 95 ? -23.937 -5.322 24.293 1.00 90.56 95 GLY A C 1
ATOM 714 O O . GLY A 1 95 ? -24.267 -5.999 25.269 1.00 90.56 95 GLY A O 1
ATOM 715 N N . VAL A 1 96 ? -23.249 -4.183 24.431 1.00 92.50 96 VAL A N 1
ATOM 716 C CA . VAL A 1 96 ? -22.758 -3.698 25.732 1.00 92.50 96 VAL A CA 1
ATOM 717 C C . VAL A 1 96 ? -23.693 -2.663 26.354 1.00 92.50 96 VAL A C 1
ATOM 719 O O . VAL A 1 96 ? -24.307 -1.850 25.673 1.00 92.50 96 VAL A O 1
ATOM 722 N N . ARG A 1 97 ? -23.812 -2.700 27.687 1.00 89.38 97 ARG A N 1
ATOM 723 C CA . ARG A 1 97 ? -24.686 -1.801 28.468 1.00 89.38 97 ARG A CA 1
ATOM 724 C C . ARG A 1 97 ? -23.931 -0.811 29.354 1.00 89.38 97 ARG A C 1
ATOM 726 O O . ARG A 1 97 ? -24.568 0.012 30.003 1.00 89.38 97 ARG A O 1
ATOM 733 N N . SER A 1 98 ? -22.603 -0.898 29.403 1.00 89.12 98 SER A N 1
ATOM 734 C CA . SER A 1 98 ? -21.750 -0.008 30.191 1.00 89.12 98 SER A CA 1
ATOM 735 C C . SER A 1 98 ? -20.792 0.773 29.299 1.00 89.12 98 SER A C 1
ATOM 737 O O . SER A 1 98 ? -20.325 0.271 28.273 1.00 89.12 98 SER A O 1
ATOM 739 N N . LEU A 1 99 ? -20.490 2.004 29.715 1.00 83.38 99 LEU A N 1
ATOM 740 C CA . LEU A 1 99 ? -19.557 2.881 29.009 1.00 83.38 99 LEU A CA 1
ATOM 741 C C . LEU A 1 99 ? -18.129 2.320 29.017 1.00 83.38 99 LEU A C 1
ATOM 743 O O . LEU A 1 99 ? -17.465 2.390 27.990 1.00 83.38 99 LEU A O 1
ATOM 747 N N . ASP A 1 100 ? -17.693 1.674 30.102 1.00 84.31 100 ASP A N 1
ATOM 748 C CA . ASP A 1 100 ? -16.351 1.076 30.189 1.00 84.31 100 ASP A CA 1
ATOM 749 C C . ASP A 1 100 ? -16.122 0.003 29.120 1.00 84.31 100 ASP A C 1
ATOM 751 O O . ASP A 1 100 ? -15.089 -0.026 28.455 1.00 84.31 100 ASP A O 1
ATOM 755 N N . LYS A 1 101 ? -17.130 -0.848 28.884 1.00 86.50 101 LYS A N 1
ATOM 756 C CA . LYS A 1 101 ? -17.066 -1.887 27.850 1.00 86.50 101 LYS A CA 1
A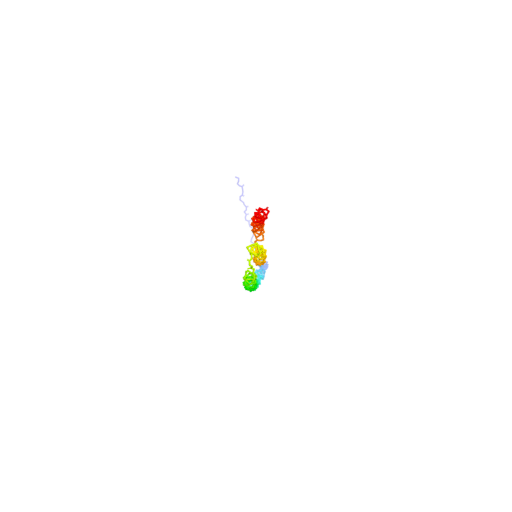TOM 757 C C . LYS A 1 101 ? -17.130 -1.296 26.444 1.00 86.50 101 LYS A C 1
ATOM 759 O O . LYS A 1 101 ? -16.488 -1.815 25.535 1.00 86.50 101 LYS A O 1
ATOM 764 N N . ALA A 1 102 ? -17.878 -0.208 26.257 1.00 82.00 102 ALA A N 1
ATOM 765 C CA . ALA A 1 102 ? -17.913 0.507 24.986 1.00 82.00 102 ALA A CA 1
ATOM 766 C C . ALA A 1 102 ? -16.561 1.166 24.660 1.00 82.00 102 ALA A C 1
ATOM 768 O O . ALA A 1 102 ? -16.120 1.104 23.512 1.00 82.00 102 ALA A O 1
ATOM 769 N N . LEU A 1 103 ? -15.883 1.737 25.662 1.00 86.00 103 LEU A N 1
ATOM 770 C CA . LEU A 1 103 ? -14.542 2.308 25.521 1.00 86.00 103 LEU A CA 1
ATOM 771 C C . LEU A 1 103 ? -13.499 1.237 25.194 1.00 86.00 103 LEU A C 1
ATOM 773 O O . LEU A 1 103 ? -12.740 1.427 24.250 1.00 86.00 103 LEU A O 1
ATOM 777 N N . GLU A 1 104 ? -13.506 0.089 25.880 1.00 85.69 104 GLU A N 1
ATOM 778 C CA . GLU A 1 104 ? -12.638 -1.048 25.524 1.00 85.69 104 GLU A CA 1
ATOM 779 C C . GLU A 1 104 ? -12.809 -1.454 24.050 1.00 85.69 104 GLU A C 1
ATOM 781 O O . GLU A 1 104 ? -11.825 -1.596 23.324 1.00 85.69 104 GLU A O 1
ATOM 786 N N . ILE A 1 105 ? -14.055 -1.593 23.578 1.00 89.44 105 ILE A N 1
ATOM 787 C CA . ILE A 1 105 ? -14.346 -1.957 22.182 1.00 89.44 105 ILE A CA 1
ATOM 788 C C . ILE A 1 105 ? -13.852 -0.879 21.208 1.00 89.44 105 ILE A C 1
ATOM 790 O O . ILE A 1 105 ? -13.314 -1.205 20.148 1.00 89.44 105 ILE A O 1
ATOM 794 N N . GLN A 1 106 ? -14.028 0.399 21.544 1.00 79.50 106 GLN A N 1
ATOM 795 C CA . GLN A 1 106 ? -13.591 1.506 20.697 1.00 79.50 106 GLN A CA 1
ATOM 796 C C . GLN A 1 106 ? -12.059 1.610 20.632 1.00 79.50 106 GLN A C 1
ATOM 798 O O . GLN A 1 106 ? -11.516 1.807 19.544 1.00 79.50 106 GLN A O 1
ATOM 803 N N . THR A 1 107 ? -11.357 1.414 21.750 1.00 85.94 107 THR A N 1
ATOM 804 C CA . THR A 1 107 ? -9.887 1.370 21.804 1.00 85.94 107 THR A CA 1
ATOM 805 C C . THR A 1 107 ? -9.340 0.202 20.982 1.00 85.94 107 THR A C 1
ATOM 807 O O . THR A 1 107 ? -8.441 0.393 20.161 1.00 85.94 107 THR A O 1
ATOM 810 N N . GLU A 1 108 ? -9.937 -0.986 21.112 1.00 87.88 108 GLU A N 1
ATOM 811 C CA . GLU A 1 108 ? -9.576 -2.166 20.317 1.00 87.88 108 GLU A CA 1
ATOM 812 C C . GLU A 1 108 ? -9.796 -1.934 18.812 1.00 87.88 108 GLU A C 1
ATOM 814 O O . GLU A 1 108 ? -8.949 -2.296 17.988 1.00 87.88 108 GLU A O 1
ATOM 819 N N . TYR A 1 109 ? -10.900 -1.276 18.441 1.00 85.56 109 TYR A N 1
ATOM 820 C CA . TYR A 1 109 ? -11.174 -0.884 17.058 1.00 85.56 109 TYR A CA 1
ATOM 821 C C . TYR A 1 109 ? -10.112 0.075 16.515 1.00 85.56 109 TYR A C 1
ATOM 823 O O . TYR A 1 109 ? -9.618 -0.128 15.403 1.00 85.56 109 TYR A O 1
ATOM 831 N N . MET A 1 110 ? -9.720 1.099 17.283 1.00 84.44 110 MET A N 1
ATOM 832 C CA . MET A 1 110 ? -8.677 2.039 16.857 1.00 84.44 110 MET A CA 1
ATOM 833 C C . MET A 1 110 ? -7.331 1.337 16.667 1.00 84.44 110 MET A C 1
ATOM 835 O O . MET A 1 110 ? -6.680 1.532 15.639 1.00 84.44 110 MET A O 1
ATOM 839 N N . LYS A 1 111 ? -6.939 0.483 17.617 1.00 88.38 111 LYS A N 1
ATOM 840 C CA . LYS A 1 111 ? -5.688 -0.278 17.562 1.00 88.38 111 LYS A CA 1
ATOM 841 C C . LYS A 1 111 ? -5.645 -1.216 16.358 1.00 88.38 111 LYS A C 1
ATOM 843 O O . LYS A 1 111 ? -4.710 -1.153 15.562 1.00 88.38 111 LYS A O 1
ATOM 848 N N . THR A 1 112 ? -6.693 -2.015 16.172 1.00 87.69 112 THR A N 1
ATOM 849 C CA . THR A 1 112 ? -6.788 -2.960 15.052 1.00 87.69 112 THR A CA 1
ATOM 850 C C . THR A 1 112 ? -6.838 -2.230 13.707 1.00 87.69 112 THR A C 1
ATOM 852 O O . THR A 1 112 ? -6.150 -2.613 12.759 1.00 87.69 112 THR A O 1
ATOM 855 N N . SER A 1 113 ? -7.612 -1.145 13.606 1.00 82.69 113 SER A N 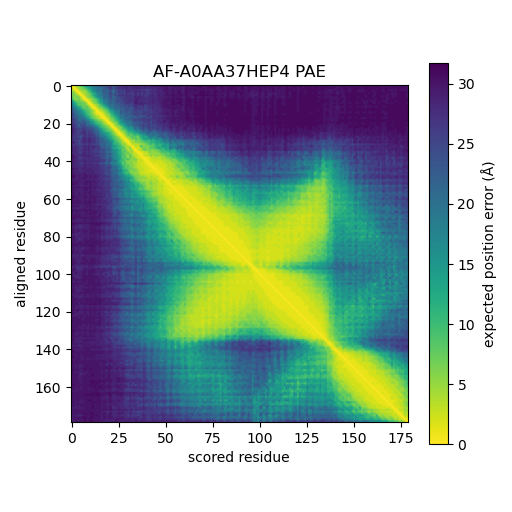1
ATOM 856 C CA . SER A 1 113 ? -7.683 -0.322 12.390 1.00 82.69 113 SER A CA 1
ATOM 857 C C . SER A 1 113 ? -6.322 0.273 12.030 1.00 82.69 113 SER A C 1
ATOM 859 O O . SER A 1 113 ? -5.947 0.307 10.857 1.00 82.69 113 SER A O 1
ATOM 861 N N . TYR A 1 114 ? -5.559 0.698 13.035 1.00 83.50 114 TYR A N 1
ATOM 862 C CA . TYR A 1 114 ? -4.215 1.220 12.854 1.00 83.50 114 TYR A CA 1
ATOM 863 C C . TYR A 1 114 ? -3.231 0.152 12.354 1.00 83.50 114 TYR A C 1
ATOM 865 O O . TYR A 1 114 ? -2.562 0.368 11.343 1.00 83.50 114 TYR A O 1
ATOM 873 N N . GLU A 1 115 ? -3.172 -1.016 12.999 1.00 87.25 115 GLU A N 1
ATOM 874 C CA . GLU A 1 115 ? -2.304 -2.123 12.569 1.00 87.25 115 GLU A CA 1
ATOM 875 C C . GLU A 1 115 ? -2.586 -2.530 11.118 1.00 87.25 115 GLU A C 1
ATOM 877 O O . GLU A 1 115 ? -1.665 -2.710 10.316 1.00 87.25 115 GLU A O 1
ATOM 882 N N . ARG A 1 116 ? -3.868 -2.584 10.746 1.00 86.38 116 ARG A N 1
ATOM 883 C CA . ARG A 1 116 ? -4.301 -2.896 9.382 1.00 86.38 116 ARG A CA 1
ATOM 884 C C . ARG A 1 116 ? -3.919 -1.814 8.377 1.00 86.38 116 ARG A C 1
ATOM 886 O O . ARG A 1 116 ? -3.483 -2.145 7.276 1.00 86.38 116 ARG A O 1
ATOM 893 N N . LEU A 1 117 ? -4.039 -0.535 8.734 1.00 83.69 117 LEU A N 1
ATOM 894 C CA . LEU A 1 117 ? -3.615 0.573 7.874 1.00 83.69 117 LEU A CA 1
ATOM 895 C C . LEU A 1 117 ? -2.102 0.551 7.624 1.00 83.69 117 LEU A C 1
ATOM 897 O O . LEU A 1 117 ? -1.652 0.769 6.495 1.00 83.69 117 LEU A O 1
ATOM 901 N N . VAL A 1 118 ? -1.311 0.269 8.660 1.00 87.06 118 VAL A N 1
ATOM 902 C CA . VAL A 1 118 ? 0.144 0.131 8.533 1.00 87.06 118 VAL A CA 1
ATOM 903 C C . VAL A 1 118 ? 0.485 -1.038 7.613 1.00 87.06 118 VAL A C 1
ATOM 905 O O . VAL A 1 118 ? 1.276 -0.858 6.689 1.00 87.06 118 VAL A O 1
ATOM 908 N N . ALA A 1 119 ? -0.155 -2.196 7.799 1.00 87.38 119 ALA A N 1
ATOM 909 C CA . ALA A 1 119 ? 0.035 -3.357 6.930 1.00 87.38 119 ALA A CA 1
ATOM 910 C C . ALA A 1 119 ? -0.299 -3.042 5.460 1.00 87.38 119 ALA A C 1
ATOM 912 O O . ALA A 1 119 ? 0.513 -3.318 4.574 1.00 87.38 119 ALA A O 1
ATOM 913 N N . GLN A 1 120 ? -1.437 -2.387 5.209 1.00 83.81 120 GLN A N 1
ATOM 914 C CA . GLN A 1 120 ? -1.851 -1.959 3.870 1.00 83.81 120 GLN A CA 1
ATOM 915 C C . GLN A 1 120 ? -0.825 -1.015 3.234 1.00 83.81 120 GLN A C 1
ATOM 917 O O . GLN A 1 120 ? -0.452 -1.171 2.071 1.00 83.81 120 GLN A O 1
ATOM 922 N N . THR A 1 121 ? -0.340 -0.039 4.001 1.00 81.81 121 THR A N 1
ATOM 923 C CA . THR A 1 121 ? 0.639 0.950 3.528 1.00 81.81 121 THR A CA 1
ATOM 924 C C . THR A 1 121 ? 1.971 0.291 3.176 1.00 81.81 121 THR A C 1
ATOM 926 O O . THR A 1 121 ? 2.543 0.588 2.124 1.00 81.81 121 THR A O 1
ATOM 929 N N . THR A 1 122 ? 2.450 -0.639 4.007 1.00 85.50 122 THR A N 1
ATOM 930 C CA . THR A 1 122 ? 3.656 -1.432 3.727 1.00 85.50 122 THR A CA 1
ATOM 931 C C . THR A 1 122 ? 3.499 -2.223 2.435 1.00 85.50 122 THR A C 1
ATOM 933 O O . THR A 1 122 ? 4.348 -2.131 1.552 1.00 85.50 122 THR A O 1
ATOM 936 N N . LYS A 1 123 ? 2.379 -2.929 2.269 1.00 86.56 123 LYS A N 1
ATOM 937 C CA . LYS A 1 123 ? 2.139 -3.771 1.095 1.00 86.56 123 LYS A CA 1
ATOM 938 C C . LYS A 1 123 ? 2.025 -2.963 -0.196 1.00 86.56 123 LYS A C 1
ATOM 940 O O . LYS A 1 123 ? 2.629 -3.311 -1.209 1.00 86.56 123 LYS A O 1
ATOM 945 N N . MET A 1 124 ? 1.336 -1.825 -0.151 1.00 80.00 124 MET A N 1
ATOM 946 C CA . MET A 1 124 ? 1.290 -0.881 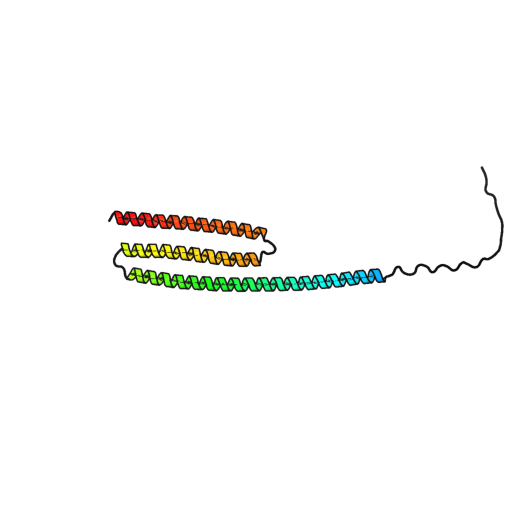-1.271 1.00 80.00 124 MET A CA 1
ATOM 947 C C . MET A 1 124 ? 2.681 -0.329 -1.606 1.00 80.00 124 MET A C 1
ATOM 949 O O . MET A 1 124 ? 3.040 -0.233 -2.780 1.00 80.00 124 MET A O 1
ATOM 953 N N . THR A 1 125 ? 3.493 -0.019 -0.593 1.00 82.44 125 THR A N 1
ATOM 954 C CA . THR A 1 125 ? 4.878 0.431 -0.781 1.00 82.44 125 THR A CA 1
ATOM 955 C C . THR A 1 125 ? 5.717 -0.645 -1.466 1.00 82.44 125 THR A C 1
ATOM 957 O O . THR A 1 125 ? 6.386 -0.345 -2.450 1.00 82.44 125 THR A O 1
ATOM 960 N N . GLU A 1 126 ? 5.645 -1.901 -1.026 1.00 83.38 126 GLU A N 1
ATOM 961 C CA . GLU A 1 126 ? 6.341 -3.029 -1.661 1.00 83.38 126 GLU A CA 1
ATOM 962 C C . GLU A 1 126 ? 5.936 -3.212 -3.130 1.00 83.38 126 GLU A C 1
ATOM 964 O O . GLU A 1 126 ? 6.803 -3.370 -3.993 1.00 83.38 126 GLU A O 1
ATOM 969 N N . LEU A 1 127 ? 4.638 -3.124 -3.445 1.00 81.56 127 LEU A N 1
ATOM 970 C CA . LEU A 1 127 ? 4.140 -3.201 -4.823 1.00 81.56 127 LEU A CA 1
ATOM 971 C C . LEU A 1 127 ? 4.726 -2.088 -5.704 1.00 81.56 127 LEU A C 1
ATOM 973 O O . LEU A 1 127 ? 5.223 -2.365 -6.799 1.00 81.56 127 LEU A O 1
ATOM 977 N N . TYR A 1 128 ? 4.745 -0.846 -5.213 1.00 72.25 128 TYR A N 1
ATOM 978 C CA . TYR A 1 128 ? 5.364 0.272 -5.928 1.00 72.25 128 TYR A CA 1
ATOM 979 C C . TYR A 1 128 ? 6.882 0.130 -6.048 1.00 72.25 128 TYR A C 1
ATOM 981 O O . TYR A 1 128 ? 7.448 0.460 -7.089 1.00 72.25 128 TYR A O 1
ATOM 989 N N . GLN A 1 129 ? 7.556 -0.383 -5.020 1.00 77.56 129 GLN A N 1
ATOM 990 C CA . GLN A 1 129 ? 8.994 -0.629 -5.060 1.00 77.56 129 GLN A CA 1
ATOM 991 C C . GLN A 1 129 ? 9.363 -1.700 -6.084 1.00 77.56 129 GLN A C 1
ATOM 993 O O . GLN A 1 129 ? 10.360 -1.541 -6.786 1.00 77.56 129 GLN A O 1
ATOM 998 N N . ASN A 1 130 ? 8.576 -2.769 -6.190 1.00 77.94 130 ASN A N 1
ATOM 999 C CA . ASN A 1 130 ? 8.791 -3.823 -7.177 1.00 77.94 130 ASN A CA 1
ATOM 1000 C C . ASN A 1 130 ? 8.577 -3.295 -8.599 1.00 77.94 130 ASN A C 1
ATOM 1002 O O . ASN A 1 130 ? 9.432 -3.509 -9.459 1.00 77.94 130 ASN A O 1
ATOM 1006 N N . LEU A 1 131 ? 7.516 -2.508 -8.821 1.00 75.00 131 LEU A N 1
ATOM 1007 C CA . LEU A 1 131 ? 7.297 -1.810 -10.090 1.00 75.00 131 LEU A CA 1
ATOM 1008 C C . LEU A 1 131 ? 8.478 -0.885 -10.429 1.00 75.00 131 LEU A C 1
ATOM 1010 O O . LEU A 1 131 ? 9.014 -0.941 -11.535 1.00 75.00 131 LEU A O 1
ATOM 1014 N N . ALA A 1 132 ? 8.933 -0.084 -9.463 1.00 74.38 132 ALA A N 1
ATOM 1015 C CA . ALA A 1 132 ? 10.069 0.811 -9.641 1.00 74.38 132 ALA A CA 1
ATOM 1016 C C . ALA A 1 132 ? 11.360 0.045 -9.955 1.00 74.38 132 ALA A C 1
ATOM 1018 O O . ALA A 1 132 ? 12.051 0.426 -10.887 1.00 74.38 132 ALA A O 1
ATOM 1019 N N . LYS A 1 133 ? 11.685 -1.048 -9.253 1.00 73.81 133 LYS A N 1
ATOM 1020 C CA . LYS A 1 133 ? 12.881 -1.873 -9.528 1.00 73.81 133 LYS A CA 1
ATOM 1021 C C . LYS A 1 133 ? 12.867 -2.455 -10.940 1.00 73.81 133 LYS A C 1
ATOM 1023 O O . LYS A 1 133 ? 13.889 -2.449 -11.622 1.00 73.81 133 LYS A O 1
ATOM 1028 N N . GLU A 1 134 ? 11.717 -2.939 -11.395 1.00 72.12 134 GLU A N 1
ATOM 1029 C CA . GLU A 1 134 ? 11.590 -3.507 -12.736 1.00 72.12 134 GLU A CA 1
ATOM 1030 C C . GLU A 1 134 ? 11.691 -2.448 -13.843 1.00 72.12 134 GLU A C 1
ATOM 1032 O O . GLU A 1 134 ? 12.241 -2.734 -14.908 1.00 72.12 134 GLU A O 1
ATOM 1037 N N . MET A 1 135 ? 11.237 -1.217 -13.580 1.00 68.19 135 MET A N 1
ATOM 1038 C CA . MET A 1 135 ? 11.320 -0.095 -14.525 1.00 68.19 135 MET A CA 1
ATOM 1039 C C . MET A 1 135 ? 12.630 0.705 -14.433 1.00 68.19 135 MET A C 1
ATOM 1041 O O . MET A 1 135 ? 13.036 1.333 -15.409 1.00 68.19 135 MET A O 1
ATOM 1045 N N . ALA A 1 136 ? 13.318 0.675 -13.291 1.00 64.00 136 ALA A N 1
ATOM 1046 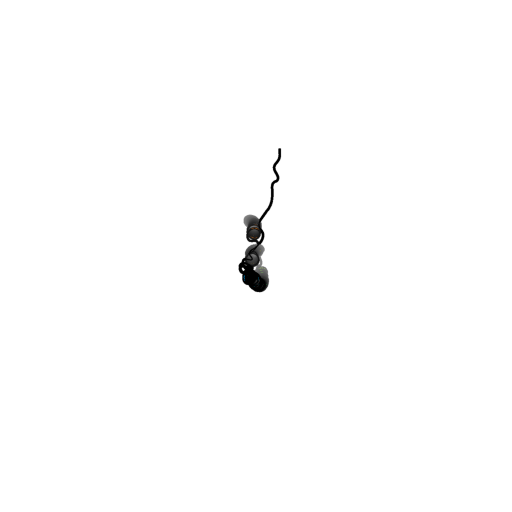C CA . ALA A 1 136 ? 14.489 1.497 -12.997 1.00 64.00 136 ALA A CA 1
ATOM 1047 C C . ALA A 1 136 ? 15.832 0.800 -13.216 1.00 64.00 136 ALA A C 1
ATOM 1049 O O . ALA A 1 136 ? 16.853 1.347 -12.810 1.00 64.00 136 ALA A O 1
ATOM 1050 N N . LYS A 1 137 ? 15.876 -0.341 -13.916 1.00 65.38 137 LYS A N 1
ATOM 1051 C CA . LYS A 1 137 ? 17.143 -0.912 -14.415 1.00 65.38 137 LYS A CA 1
ATOM 1052 C C . LYS A 1 137 ? 18.083 0.112 -15.096 1.00 65.38 137 LYS A C 1
ATOM 1054 O O . LYS A 1 137 ? 19.289 -0.056 -14.973 1.00 65.38 137 LYS A O 1
ATOM 1059 N N . PRO A 1 138 ? 17.602 1.185 -15.764 1.00 60.12 138 PRO A N 1
ATOM 1060 C CA . PRO A 1 138 ? 18.475 2.247 -16.282 1.00 60.12 138 PRO A CA 1
ATOM 1061 C C . PRO A 1 138 ? 18.864 3.340 -15.259 1.00 60.12 138 PRO A C 1
ATOM 1063 O O . PRO A 1 138 ? 19.697 4.186 -15.569 1.00 60.12 138 PRO A O 1
ATOM 1066 N N . PHE A 1 139 ? 18.255 3.373 -14.067 1.00 57.19 139 PHE A N 1
ATOM 1067 C CA . PHE A 1 139 ? 18.281 4.502 -13.119 1.00 57.19 139 PHE A CA 1
ATOM 1068 C C . PHE A 1 139 ? 18.495 4.085 -11.649 1.00 57.19 139 PHE A C 1
ATOM 1070 O O . PHE A 1 139 ? 18.084 4.808 -10.736 1.00 57.19 139 PHE A O 1
ATOM 1077 N N . GLU A 1 140 ? 19.136 2.936 -11.402 1.00 58.31 140 GLU A N 1
ATOM 1078 C CA . GLU A 1 140 ? 19.254 2.282 -10.082 1.00 58.31 140 GLU A CA 1
ATOM 1079 C C . GLU A 1 140 ? 19.650 3.231 -8.928 1.00 58.31 140 GLU A C 1
ATOM 1081 O O . GLU A 1 140 ? 19.146 3.098 -7.812 1.00 58.31 140 GLU A O 1
ATOM 1086 N N . GLY A 1 141 ? 20.474 4.252 -9.192 1.00 60.56 141 GLY A N 1
ATOM 1087 C CA . GLY A 1 141 ? 20.929 5.215 -8.180 1.00 60.56 141 GLY A CA 1
ATOM 1088 C C . GLY A 1 141 ? 19.865 6.180 -7.630 1.00 60.56 141 GLY A C 1
ATOM 1089 O O . GLY A 1 141 ? 20.012 6.668 -6.509 1.00 60.56 141 GLY A O 1
ATOM 1090 N N . ILE A 1 142 ? 18.791 6.470 -8.372 1.00 60.91 142 ILE A N 1
ATOM 1091 C CA . ILE A 1 142 ? 17.748 7.428 -7.946 1.00 60.91 142 ILE A CA 1
ATOM 1092 C C . ILE A 1 142 ? 16.667 6.723 -7.117 1.00 60.91 142 ILE A C 1
ATOM 1094 O O . ILE A 1 142 ? 16.183 7.268 -6.122 1.00 60.91 142 ILE A O 1
ATOM 1098 N N . VAL A 1 143 ? 16.330 5.483 -7.477 1.00 61.44 143 VAL A N 1
ATOM 1099 C CA . VAL A 1 143 ? 15.286 4.703 -6.796 1.00 61.44 143 VAL A CA 1
ATOM 1100 C C . VAL A 1 143 ? 15.700 4.302 -5.385 1.00 61.44 143 VAL A C 1
ATOM 1102 O O . VAL A 1 143 ? 14.883 4.413 -4.473 1.00 61.44 143 VAL A O 1
ATOM 1105 N N . ALA A 1 144 ? 16.964 3.933 -5.171 1.00 64.19 144 ALA A N 1
ATOM 1106 C CA . ALA A 1 144 ? 17.455 3.559 -3.844 1.00 64.19 144 ALA A CA 1
ATOM 1107 C C . ALA A 1 144 ? 17.282 4.692 -2.809 1.00 64.19 144 ALA A C 1
ATOM 1109 O O . ALA A 1 144 ? 16.794 4.459 -1.704 1.00 64.19 144 ALA A O 1
ATOM 1110 N N . LYS A 1 145 ? 17.592 5.943 -3.185 1.00 67.56 145 LYS A N 1
ATOM 1111 C CA . LYS A 1 145 ? 17.410 7.111 -2.302 1.00 67.56 145 LYS A CA 1
ATOM 1112 C C . LYS A 1 145 ? 15.940 7.436 -2.032 1.00 67.56 145 LYS A C 1
ATOM 1114 O O . LYS A 1 145 ? 15.600 7.820 -0.914 1.00 67.56 145 LYS A O 1
ATOM 1119 N N . ALA A 1 146 ? 15.071 7.294 -3.033 1.00 66.00 146 ALA A N 1
ATOM 1120 C CA . ALA A 1 146 ? 13.636 7.518 -2.860 1.00 66.00 146 ALA A CA 1
ATOM 1121 C C . ALA A 1 146 ? 13.002 6.461 -1.935 1.00 66.00 146 ALA A C 1
ATOM 1123 O O . ALA A 1 146 ? 12.189 6.802 -1.077 1.00 66.00 146 ALA A O 1
ATOM 1124 N N . GLN A 1 147 ? 13.426 5.198 -2.059 1.00 62.31 147 GLN A N 1
ATOM 1125 C CA . GLN A 1 147 ? 12.988 4.096 -1.197 1.00 62.31 147 GLN A CA 1
ATOM 1126 C C . GLN A 1 147 ? 13.379 4.313 0.266 1.00 62.31 147 GLN A C 1
ATOM 1128 O O . GLN A 1 147 ? 12.538 4.168 1.151 1.00 62.31 147 GLN A O 1
ATOM 1133 N N . GLU A 1 148 ? 14.623 4.718 0.525 1.00 72.31 148 GLU A N 1
ATOM 1134 C CA . GLU A 1 148 ? 15.112 4.981 1.882 1.00 72.31 148 GLU A CA 1
ATOM 1135 C C . GLU A 1 148 ? 14.326 6.107 2.579 1.00 72.31 148 GLU A C 1
ATOM 1137 O O . GLU A 1 148 ? 13.966 5.997 3.752 1.00 72.31 148 GLU A O 1
ATOM 1142 N N . GLN A 1 149 ? 14.023 7.192 1.859 1.00 68.88 149 GLN A N 1
ATOM 1143 C CA . GLN A 1 149 ? 13.263 8.320 2.407 1.00 68.88 149 GLN A CA 1
ATOM 1144 C C . GLN A 1 149 ? 11.800 7.959 2.691 1.00 68.88 149 GLN A C 1
ATOM 1146 O O . GLN A 1 149 ? 11.264 8.368 3.723 1.00 68.88 149 GLN A O 1
ATOM 1151 N N . ALA A 1 150 ? 11.170 7.162 1.822 1.00 65.50 150 ALA A N 1
ATOM 1152 C CA . ALA A 1 150 ? 9.810 6.671 2.034 1.00 65.50 150 ALA A CA 1
ATOM 1153 C C . ALA A 1 150 ? 9.717 5.780 3.285 1.00 65.50 150 ALA A C 1
ATOM 1155 O O . ALA A 1 150 ? 8.834 5.988 4.116 1.00 65.50 150 ALA A O 1
ATOM 1156 N N . 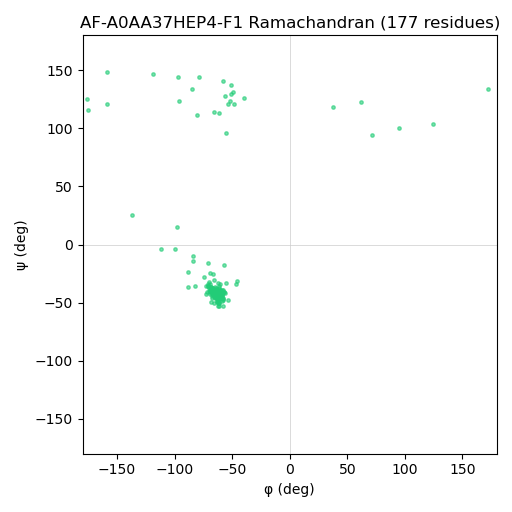PHE A 1 151 ? 10.679 4.872 3.482 1.00 66.50 151 PHE A N 1
ATOM 1157 C CA . PHE A 1 151 ? 10.733 4.007 4.667 1.00 66.50 151 PHE A CA 1
ATOM 1158 C C . PHE A 1 151 ? 10.901 4.813 5.965 1.00 66.50 151 PHE A C 1
ATOM 1160 O O . PHE A 1 151 ? 10.175 4.605 6.932 1.00 66.50 151 PHE A O 1
ATOM 1167 N N . LYS A 1 152 ? 11.790 5.816 5.973 1.00 75.31 152 LYS A N 1
ATOM 1168 C CA . LYS A 1 152 ? 11.983 6.713 7.131 1.00 75.31 152 LYS A CA 1
ATOM 1169 C C . LYS A 1 152 ? 10.768 7.593 7.433 1.00 75.31 152 LYS A C 1
ATOM 1171 O O . LYS A 1 152 ? 10.580 8.023 8.572 1.00 75.31 152 LYS A O 1
ATOM 1176 N N . ALA A 1 153 ? 9.987 7.960 6.420 1.00 69.00 153 ALA A N 1
ATOM 1177 C CA . ALA A 1 153 ? 8.738 8.690 6.617 1.00 69.00 153 ALA A CA 1
ATOM 1178 C C . ALA A 1 153 ? 7.662 7.778 7.222 1.00 69.00 153 ALA A C 1
ATOM 1180 O O . ALA A 1 153 ? 6.970 8.191 8.153 1.00 69.00 153 ALA A O 1
ATOM 1181 N N . GLN A 1 154 ? 7.586 6.531 6.754 1.00 61.94 154 GLN A N 1
ATOM 1182 C CA . GLN A 1 154 ? 6.675 5.520 7.278 1.00 61.94 154 GLN A CA 1
ATOM 1183 C C . GLN A 1 154 ? 6.982 5.178 8.743 1.00 61.94 154 GLN A C 1
ATOM 1185 O O . GLN A 1 154 ? 6.080 5.255 9.571 1.00 61.94 154 GLN A O 1
ATOM 1190 N N . ASP A 1 155 ? 8.243 4.916 9.100 1.00 71.56 155 ASP A N 1
ATOM 1191 C CA . ASP A 1 155 ? 8.647 4.633 10.488 1.00 71.56 155 ASP A CA 1
ATOM 1192 C C . ASP A 1 155 ? 8.288 5.773 11.452 1.00 71.56 155 ASP A C 1
ATOM 1194 O O . ASP A 1 155 ? 7.817 5.533 12.564 1.00 71.56 155 ASP A O 1
ATOM 1198 N N . ARG A 1 156 ? 8.448 7.033 11.021 1.00 77.56 156 ARG A N 1
ATOM 1199 C CA . ARG A 1 156 ? 8.063 8.204 11.826 1.00 77.56 156 ARG A CA 1
ATOM 1200 C C . ARG A 1 156 ? 6.556 8.306 12.019 1.00 77.56 156 ARG A C 1
ATOM 1202 O O . ARG A 1 156 ? 6.112 8.533 13.141 1.00 77.56 156 ARG A O 1
ATOM 1209 N N . ALA A 1 157 ? 5.779 8.130 10.950 1.00 68.62 157 ALA A N 1
ATOM 1210 C CA . ALA A 1 157 ? 4.321 8.131 11.036 1.00 68.62 157 ALA A CA 1
ATOM 1211 C C . ALA A 1 157 ? 3.822 7.003 11.954 1.00 68.62 157 ALA A C 1
ATOM 1213 O O . ALA A 1 157 ? 2.921 7.217 12.766 1.00 68.62 157 ALA A O 1
ATOM 1214 N N . VAL A 1 158 ? 4.463 5.831 11.884 1.00 69.94 158 VAL A N 1
ATOM 1215 C CA . VAL A 1 158 ? 4.129 4.677 12.719 1.00 69.94 158 VAL A CA 1
ATOM 1216 C C . VAL A 1 158 ? 4.485 4.910 14.193 1.00 69.94 158 VAL A C 1
ATOM 1218 O O . VAL A 1 158 ? 3.725 4.538 15.089 1.00 69.94 158 VAL A O 1
ATOM 1221 N N . GLY A 1 159 ? 5.628 5.540 14.469 1.00 77.38 159 GLY A N 1
ATOM 1222 C CA . GLY A 1 159 ? 6.022 5.926 15.825 1.00 77.38 159 GLY A CA 1
ATOM 1223 C C . GLY A 1 159 ? 5.033 6.909 16.453 1.00 77.38 159 GLY A C 1
ATOM 1224 O O . GLY A 1 159 ? 4.499 6.642 17.525 1.00 77.38 159 GLY A O 1
ATOM 1225 N N . MET A 1 160 ? 4.697 7.986 15.737 1.00 76.19 160 MET A N 1
ATOM 1226 C CA . MET A 1 160 ? 3.772 9.017 16.226 1.00 76.19 160 MET A CA 1
ATOM 1227 C C . MET A 1 160 ? 2.381 8.466 16.551 1.00 76.19 160 MET A C 1
ATOM 1229 O O . MET A 1 160 ? 1.777 8.848 17.552 1.00 76.19 160 MET A O 1
ATOM 1233 N N . ALA A 1 161 ? 1.867 7.558 15.724 1.00 66.94 161 ALA A N 1
ATOM 1234 C CA . ALA A 1 161 ? 0.566 6.952 15.968 1.00 66.94 161 ALA A CA 1
ATOM 1235 C C . ALA A 1 161 ? 0.585 5.975 17.156 1.00 66.94 161 ALA A C 1
ATOM 1237 O O . ALA A 1 161 ? -0.369 5.953 17.931 1.00 66.94 161 ALA A O 1
ATOM 1238 N N . LYS A 1 162 ? 1.678 5.223 17.358 1.00 72.06 162 LYS A N 1
ATOM 1239 C CA . LYS A 1 162 ? 1.855 4.390 18.561 1.00 72.06 162 LYS A CA 1
ATOM 1240 C C . LYS A 1 162 ? 1.912 5.234 19.833 1.00 72.06 162 LYS A C 1
ATOM 1242 O O . LYS A 1 162 ? 1.262 4.884 20.813 1.00 72.06 162 LYS A O 1
ATOM 1247 N N . ASP A 1 163 ? 2.635 6.350 19.803 1.00 84.75 163 ASP A N 1
ATOM 1248 C CA . ASP A 1 163 ? 2.722 7.272 20.939 1.00 84.75 163 ASP A CA 1
ATOM 1249 C C . ASP A 1 163 ? 1.355 7.895 21.265 1.00 84.75 163 ASP A C 1
ATOM 1251 O O . ASP A 1 163 ? 0.975 8.000 22.432 1.00 84.75 163 ASP A O 1
ATOM 1255 N N . GLY A 1 164 ? 0.583 8.255 20.234 1.00 74.75 164 GLY A N 1
ATOM 1256 C CA . GLY A 1 164 ? -0.788 8.742 20.386 1.00 74.75 164 GLY A CA 1
ATOM 1257 C C . GLY A 1 164 ? -1.726 7.698 20.994 1.00 74.75 164 GLY A C 1
ATOM 1258 O O . GLY A 1 164 ? -2.466 8.017 21.921 1.00 74.75 164 GLY A O 1
ATOM 1259 N N . LEU A 1 165 ? -1.659 6.449 20.524 1.00 73.81 165 LEU A N 1
ATOM 1260 C CA . LEU A 1 165 ? -2.469 5.349 21.054 1.00 73.81 165 LEU A CA 1
ATOM 1261 C C . LEU A 1 165 ? -2.140 5.069 22.525 1.00 73.81 165 LEU A C 1
ATOM 1263 O O . LEU A 1 165 ? -3.046 4.987 23.349 1.00 73.81 165 LEU A O 1
ATOM 1267 N N . LYS A 1 166 ? -0.848 5.020 22.870 1.00 80.62 166 LYS A N 1
ATOM 1268 C CA . LYS A 1 166 ? -0.397 4.827 24.252 1.00 80.62 166 LYS A CA 1
ATOM 1269 C C . LYS A 1 166 ? -0.910 5.929 25.179 1.00 80.62 166 LYS A C 1
ATOM 1271 O O . LYS A 1 166 ? -1.321 5.656 26.299 1.00 80.62 166 LYS A O 1
ATOM 1276 N N . LYS A 1 167 ? -0.931 7.177 24.705 1.00 81.12 167 LYS A N 1
ATOM 1277 C CA . LYS A 1 167 ? -1.469 8.299 25.478 1.00 81.12 167 LYS A CA 1
ATOM 1278 C C . LYS A 1 167 ? -2.966 8.138 25.767 1.00 81.12 167 LYS A C 1
ATOM 1280 O O . LYS A 1 167 ? -3.396 8.433 26.877 1.00 81.12 167 LYS A O 1
ATOM 1285 N N . VAL A 1 168 ? -3.741 7.666 24.790 1.00 71.06 168 VAL A N 1
ATOM 1286 C CA . VAL A 1 168 ? -5.174 7.383 24.971 1.00 71.06 168 VAL A CA 1
ATOM 1287 C C . VAL A 1 168 ? -5.382 6.238 25.967 1.00 71.06 168 VAL A C 1
ATOM 1289 O O . VAL A 1 168 ? -6.240 6.345 26.841 1.00 71.06 168 VAL A O 1
ATOM 1292 N N . GLU A 1 169 ? -4.575 5.175 25.895 1.00 73.56 169 GLU A N 1
ATOM 1293 C CA . GLU A 1 169 ? -4.606 4.067 26.864 1.00 73.56 169 GLU A CA 1
ATOM 1294 C C . GLU A 1 169 ? -4.283 4.550 28.293 1.00 73.56 169 GLU A C 1
ATOM 1296 O O . GLU A 1 169 ? -5.038 4.266 29.225 1.00 73.56 169 GLU A O 1
ATOM 1301 N N . ASP A 1 170 ? -3.229 5.355 28.464 1.00 79.50 170 ASP A N 1
ATOM 1302 C CA . ASP A 1 170 ? -2.825 5.915 29.762 1.00 79.50 170 ASP A CA 1
ATOM 1303 C C . ASP A 1 170 ? -3.894 6.855 30.359 1.00 79.50 170 ASP A C 1
ATOM 1305 O O . ASP A 1 170 ? -4.121 6.864 31.572 1.00 79.50 170 ASP A O 1
ATOM 1309 N N . GLU A 1 171 ? -4.564 7.660 29.527 1.00 74.62 171 GLU A N 1
ATOM 1310 C CA . GLU A 1 171 ? -5.678 8.515 29.960 1.00 74.62 171 GLU A CA 1
ATOM 1311 C C . GLU A 1 171 ? -6.912 7.689 30.347 1.00 74.62 171 GLU A C 1
ATOM 1313 O O . GLU A 1 171 ? -7.577 8.014 31.331 1.00 74.62 171 GLU A O 1
ATOM 1318 N N . THR A 1 172 ? -7.181 6.589 29.642 1.00 68.12 172 THR A N 1
ATOM 1319 C CA . THR A 1 172 ? -8.317 5.702 29.934 1.00 68.12 172 THR A CA 1
ATOM 1320 C C . THR A 1 172 ? -8.136 4.974 31.271 1.00 68.12 172 THR A C 1
ATOM 1322 O O . THR A 1 172 ? -9.070 4.938 32.071 1.00 68.12 172 THR A O 1
ATOM 1325 N N . HIS A 1 173 ? -6.933 4.472 31.577 1.00 75.81 173 HIS A N 1
ATOM 1326 C CA . HIS A 1 173 ? -6.640 3.855 32.881 1.00 75.81 173 HIS A CA 1
ATOM 1327 C C . HIS A 1 173 ? -6.787 4.834 34.052 1.00 75.81 173 HIS A C 1
ATOM 1329 O O . HIS A 1 173 ? -7.369 4.486 35.075 1.00 75.81 173 HIS A O 1
ATOM 1335 N N . LYS A 1 174 ? -6.343 6.088 33.898 1.00 77.50 174 LYS A N 1
ATOM 1336 C CA . LYS A 1 174 ? -6.516 7.108 34.948 1.00 77.50 174 LYS A CA 1
ATOM 1337 C C . LYS A 1 174 ? -7.976 7.391 35.284 1.00 77.50 174 LYS A C 1
ATOM 1339 O O . LYS A 1 174 ? -8.277 7.736 36.422 1.00 77.50 174 LYS A O 1
ATOM 1344 N N . ILE A 1 175 ? -8.861 7.312 34.294 1.00 69.31 175 ILE A N 1
ATOM 1345 C CA . ILE A 1 175 ? -10.296 7.539 34.491 1.00 69.31 175 ILE A CA 1
ATOM 1346 C C . ILE A 1 175 ? -10.923 6.352 35.234 1.00 69.31 175 ILE A C 1
ATOM 1348 O O . ILE A 1 175 ? -11.788 6.568 36.076 1.00 69.31 175 ILE A O 1
ATOM 1352 N N . GLN A 1 176 ? -10.453 5.127 34.979 1.00 55.56 176 GLN A N 1
ATOM 1353 C CA . GLN A 1 176 ? -10.905 3.924 35.685 1.00 55.56 176 GLN A CA 1
ATOM 1354 C C . GLN A 1 176 ? -10.418 3.859 37.139 1.00 55.56 176 GLN A C 1
ATOM 1356 O O . GLN A 1 176 ? -11.175 3.429 37.998 1.00 55.56 176 GLN A O 1
ATOM 1361 N N . ASP A 1 177 ? -9.208 4.339 37.439 1.00 69.50 177 ASP A N 1
ATOM 1362 C CA . ASP A 1 177 ? -8.691 4.408 38.818 1.00 69.50 177 ASP A CA 1
ATOM 1363 C C . ASP A 1 177 ? -9.387 5.483 39.681 1.00 69.50 177 ASP A C 1
ATOM 1365 O O . ASP A 1 177 ? -9.239 5.500 40.905 1.00 69.50 177 ASP A O 1
ATOM 1369 N N . ALA A 1 178 ? -10.109 6.415 39.051 1.00 60.03 178 ALA A N 1
ATOM 1370 C CA . ALA A 1 178 ? -10.787 7.533 39.707 1.00 60.03 178 ALA A CA 1
ATOM 1371 C C . ALA A 1 178 ? -12.298 7.311 39.932 1.00 60.03 178 ALA A C 1
ATOM 1373 O O . ALA A 1 178 ? -12.944 8.184 40.520 1.00 60.03 178 ALA A O 1
ATOM 1374 N N . ALA A 1 179 ? -12.852 6.189 39.457 1.00 48.34 179 ALA A N 1
ATOM 1375 C CA . ALA A 1 179 ? -14.259 5.796 39.580 1.00 48.34 179 ALA A CA 1
ATOM 1376 C C . ALA A 1 179 ? -14.449 4.710 40.651 1.00 48.34 179 ALA A C 1
ATOM 1378 O O . ALA A 1 179 ? -15.491 4.763 41.346 1.00 48.34 179 ALA A O 1
#

Secondary structure (DSSP, 8-state):
-------------PPPPPPPP----S-THHHHHHHHHHHHHHHHHHHHHHHHHHHHHHHHHHHHHHHHHHHHHHHHHHHHHHHHHHHHHHHHHHH--SHHHHHHHHHHHHHHHHHHHHHHHHHHHHHHHHHHHHH-TT-HHHHHHHHHHHHHHHHHHHHHHHHHHHHHHHHHHHHHTT-

pLDDT: mean 72.03, std 14.16, range [36.47, 93.44]

Solvent-accessible surface area (backbone atoms only — not comparable to full-atom values): 10466 Å² total; per-residue (Å²): 134,86,83,91,84,80,89,89,85,86,89,78,91,71,79,79,73,80,75,73,78,71,89,75,66,80,65,64,63,65,59,53,50,50,54,50,52,52,49,51,53,49,50,50,49,50,52,48,50,53,49,54,52,50,52,50,50,55,49,54,50,53,50,51,54,52,48,53,51,51,51,52,50,53,54,50,52,52,51,52,53,50,50,55,52,51,52,54,49,51,55,53,50,73,71,50,91,49,70,69,60,42,48,55,53,51,52,51,48,52,52,53,53,47,56,50,51,51,53,50,51,52,52,53,49,52,50,52,49,53,52,45,58,73,70,28,76,89,44,60,79,59,55,56,58,54,52,55,51,52,52,58,51,49,54,50,55,53,49,54,51,51,54,51,52,52,52,53,52,56,52,52,51,55,55,60,78,72,109

Sequence (179 aa):
MHILQVSGARGAGAPPKPRTPREEGRPLGRRYTMNQQNISQQAEAAQKFGKDGMDAMLRSFGTLSKASQAIAVEATDFAKQSFEHGTATLEKLAGVRSLDKALEIQTEYMKTSYERLVAQTTKMTELYQNLAKEMAKPFEGIVAKAQEQAFKAQDRAVGMAKDGLKKVEDETHKIQDAA

InterPro domains:
  IPR018968 Phasin [PF09361] (45-140)

Foldseek 3Di:
DDDDDDDDDDDDDDDPDPPDPDPDDPDPVVVVVVVVVVVVVVVVVVVVVVVVVVVLVVQLVVLVVVLVVQLVVLVVVLVVVLVVLVVVLVVQCVPDDDPLSNVVSVLVSLVVVLVSVLVSVVSNLVSVLSSCVSVCPVPVPVSVVVNVVVVVVSVVVNVVVVVVSVVVVVVSVVVVVVD